Protein AF-A0A812UBY3-F1 (afdb_monomer_lite)

Radius of gyration: 19.71 Å; chains: 1; bounding box: 51×40×55 Å

Secondary structure (DSSP, 8-state):
---PPPPS--EEEETTEEEEPP----SSS-GGGSTHHHHHHHHHHHHHHHHTTHHHH-S--EEES--GGGTS-TT--BTTB--GGG-S--GGG---GGG---TT-EEEEES-GGGTTTSSEEEEEETTEEEE---S-HHHHHHHTTHHHHHHHHHHHH-SEEEEEEETTTSHHHHHHHHH-TTTTTTEEEEEE-STT--EEE-TT------B--TTTS-HHHHGGGG-TTHHHHHHHHHSSPPPP-------TT--SBSEEEEEE--TTTTS-----STTHHHHHHHHHHTTTT-

Foldseek 3Di:
DPPDPQDDFFWEADAQDIWTFDQDDFPPPHSQFACNSPQVRVVVVLQVVQVVCCVVLVDHAEEDPLPLLGVPDLPDDDVNDDDCSVHSDPDLPDADLLPDAQASHEYEYGAHLQCFLQWLFQVDQDNRGTDRDDDPDLLSSLQRSVSSLVSVVRCLVHHPKYKHKHFQASRQVNLVCCCPDPRFVVQKWKWFQDDRSRHIYTDPVSDSQEHFDPPPVDDCVGCVSVVPPCNQVSNCVNPVDGRRDNDDDPDPPSRHTGRMMMIGIPPPCSNPPDPDDPVPPVVVVVVVVVVVVVD

Structure (mmCIF, N/CA/C/O backbone):
data_AF-A0A812UBY3-F1
#
_entry.id   AF-A0A812UBY3-F1
#
loop_
_atom_site.group_PDB
_atom_site.id
_atom_site.type_symbol
_atom_site.label_atom_id
_atom_site.label_alt_id
_atom_site.label_comp_id
_atom_site.label_asym_id
_atom_site.label_entity_id
_atom_site.label_seq_id
_atom_site.pdbx_PDB_ins_code
_atom_site.Cartn_x
_atom_site.Cartn_y
_atom_site.Cartn_z
_atom_site.occupancy
_atom_site.B_iso_or_equiv
_atom_site.auth_seq_id
_atom_site.auth_comp_id
_atom_site.auth_asym_id
_atom_site.auth_atom_id
_atom_site.pdbx_PDB_model_num
ATOM 1 N N . MET A 1 1 ? -28.449 9.208 -18.970 1.00 41.34 1 MET A N 1
ATOM 2 C CA . MET A 1 1 ? -27.590 8.418 -18.068 1.00 41.34 1 MET A CA 1
ATOM 3 C C . MET A 1 1 ? -28.516 7.557 -17.238 1.00 41.34 1 MET A C 1
ATOM 5 O O . MET A 1 1 ? -29.338 8.115 -16.527 1.00 41.34 1 MET A O 1
ATOM 9 N N . VAL A 1 2 ? -28.486 6.237 -17.426 1.00 35.50 2 VAL A N 1
ATOM 10 C CA . VAL A 1 2 ? -29.205 5.313 -16.541 1.00 35.50 2 VAL A CA 1
ATOM 11 C C . VAL A 1 2 ? -28.370 5.259 -15.270 1.00 35.50 2 VAL A C 1
ATOM 13 O O . VAL A 1 2 ? -27.246 4.766 -15.297 1.00 35.50 2 VAL A O 1
ATOM 16 N N . THR A 1 3 ? -28.851 5.891 -14.206 1.00 46.03 3 THR A N 1
ATOM 17 C CA . THR A 1 3 ? -28.300 5.691 -12.870 1.00 46.03 3 THR A CA 1
ATOM 18 C C . THR A 1 3 ? -28.782 4.319 -12.437 1.00 46.03 3 THR A C 1
ATOM 20 O O . THR A 1 3 ? -29.930 4.181 -12.012 1.00 46.03 3 THR A O 1
ATOM 23 N N . ASP A 1 4 ? -27.951 3.296 -12.638 1.00 53.91 4 ASP A N 1
ATOM 24 C CA . ASP A 1 4 ? -28.168 2.025 -11.957 1.00 53.91 4 ASP A CA 1
ATOM 25 C C . ASP A 1 4 ? -28.369 2.344 -10.464 1.00 53.91 4 ASP A C 1
ATOM 27 O O . ASP A 1 4 ? -27.628 3.183 -9.933 1.00 53.91 4 ASP A O 1
ATOM 31 N N . PRO A 1 5 ? -29.403 1.781 -9.810 1.00 60.56 5 PRO A N 1
ATOM 32 C CA . PRO A 1 5 ? -29.638 2.026 -8.393 1.00 60.56 5 PRO A CA 1
ATOM 33 C C . PRO A 1 5 ? -28.342 1.749 -7.633 1.00 60.56 5 PRO A C 1
ATOM 35 O O . PRO A 1 5 ? -27.673 0.750 -7.916 1.00 60.56 5 PRO A O 1
ATOM 38 N N . GLU A 1 6 ? -27.954 2.655 -6.725 1.00 61.41 6 GLU A N 1
ATOM 39 C CA . GLU A 1 6 ? -26.759 2.413 -5.920 1.00 61.41 6 GLU A CA 1
ATOM 40 C C . GLU A 1 6 ? -26.944 1.066 -5.210 1.00 61.41 6 GLU A C 1
ATOM 42 O O . GLU A 1 6 ? -27.987 0.854 -4.583 1.00 61.41 6 GLU A O 1
ATOM 47 N N . PRO A 1 7 ? -26.007 0.118 -5.390 1.00 61.50 7 PRO A N 1
ATOM 48 C CA . PRO A 1 7 ? -26.138 -1.196 -4.788 1.00 61.50 7 PRO A CA 1
ATOM 49 C C . PRO A 1 7 ? -26.235 -1.063 -3.266 1.00 61.50 7 PRO A C 1
ATOM 51 O O . PRO A 1 7 ? -25.713 -0.108 -2.688 1.00 61.50 7 PRO A O 1
ATOM 54 N N . GLU A 1 8 ? -26.875 -2.049 -2.630 1.00 72.62 8 GLU A N 1
ATOM 55 C CA . GLU A 1 8 ? -26.777 -2.260 -1.182 1.00 72.62 8 GLU A CA 1
ATOM 56 C C . GLU A 1 8 ? -25.314 -2.165 -0.720 1.00 72.62 8 GLU A C 1
ATOM 58 O O . GLU A 1 8 ? -24.390 -2.418 -1.504 1.00 72.62 8 GLU A O 1
ATOM 63 N N . ALA A 1 9 ? -25.109 -1.799 0.550 1.00 83.50 9 ALA A N 1
ATOM 64 C CA . ALA A 1 9 ? -23.781 -1.692 1.142 1.00 83.50 9 ALA A CA 1
ATOM 65 C C . ALA A 1 9 ? -22.944 -2.935 0.797 1.00 83.50 9 ALA A C 1
ATOM 67 O O . ALA A 1 9 ? -23.272 -4.063 1.173 1.00 83.50 9 ALA A O 1
ATOM 68 N N . LEU A 1 10 ? -21.877 -2.730 0.021 1.00 89.88 10 LEU A N 1
ATOM 69 C CA . LEU A 1 10 ? -21.003 -3.817 -0.391 1.00 89.88 10 LEU A CA 1
ATOM 70 C C . LEU A 1 10 ? -20.084 -4.143 0.778 1.00 89.88 10 LEU A C 1
ATOM 72 O O . LEU A 1 10 ? -19.368 -3.271 1.258 1.00 89.88 10 LEU A O 1
ATOM 76 N N . THR A 1 11 ? -20.081 -5.392 1.222 1.00 93.62 11 THR A N 1
ATOM 77 C CA . THR A 1 11 ? -19.208 -5.855 2.303 1.00 93.62 11 THR A CA 1
ATOM 78 C C . THR A 1 11 ? -18.129 -6.784 1.765 1.00 93.62 11 THR A C 1
ATOM 80 O O . THR A 1 11 ? -18.280 -7.414 0.716 1.00 93.62 11 THR A O 1
ATOM 83 N N . THR A 1 12 ? -17.013 -6.858 2.482 1.00 94.56 12 THR A N 1
ATOM 84 C CA . THR A 1 12 ? -15.958 -7.847 2.251 1.00 94.56 12 THR A CA 1
ATOM 85 C C . THR A 1 12 ? -15.396 -8.340 3.581 1.00 94.56 12 THR A C 1
ATOM 87 O O . THR A 1 12 ? -15.727 -7.812 4.649 1.00 94.56 12 THR A O 1
ATOM 90 N N . SER A 1 13 ? -14.537 -9.354 3.515 1.00 93.44 13 SER A N 1
ATOM 91 C CA . SER A 1 13 ? -13.857 -9.909 4.676 1.00 93.44 13 SER A CA 1
ATOM 92 C C . SER A 1 13 ? -12.359 -10.061 4.429 1.00 93.44 13 SER A C 1
ATOM 94 O O . SER A 1 13 ? -11.925 -10.402 3.329 1.00 93.44 13 SER A O 1
ATOM 96 N N . LEU A 1 14 ? -11.581 -9.848 5.488 1.00 91.19 14 LEU A N 1
ATOM 97 C CA . LEU A 1 14 ? -10.148 -10.109 5.552 1.00 91.19 14 LEU A CA 1
ATOM 98 C C . LEU A 1 14 ? -9.861 -10.882 6.841 1.00 91.19 14 LEU A C 1
ATOM 100 O O . LEU A 1 14 ? -9.915 -10.318 7.937 1.00 91.19 14 LEU A O 1
ATOM 104 N N . GLY A 1 15 ? -9.599 -12.185 6.729 1.00 88.38 15 GLY A N 1
ATOM 105 C CA . GLY A 1 15 ? -9.543 -13.061 7.899 1.00 88.38 15 GLY A CA 1
ATOM 106 C C . GLY A 1 15 ? -10.849 -13.043 8.709 1.00 88.38 15 GLY A C 1
ATOM 107 O O . GLY A 1 15 ? -11.890 -13.482 8.224 1.00 88.38 15 GLY A O 1
ATOM 108 N N . SER A 1 16 ? -10.802 -12.580 9.961 1.00 87.38 16 SER A N 1
ATOM 109 C CA . SER A 1 16 ? -11.984 -12.429 10.827 1.00 87.38 16 SER A CA 1
ATOM 110 C C . SER A 1 16 ? -12.647 -11.052 10.743 1.00 87.38 16 SER A C 1
ATOM 112 O O . SER A 1 16 ? -13.719 -10.861 11.315 1.00 87.38 16 SER A O 1
ATOM 114 N N . LEU A 1 17 ? -12.015 -10.080 10.083 1.00 89.50 17 LEU A N 1
ATOM 115 C CA . LEU A 1 17 ? -12.560 -8.736 9.927 1.00 89.50 17 LEU A CA 1
ATOM 116 C C . LEU A 1 17 ? -13.598 -8.740 8.801 1.00 89.50 17 LEU A C 1
ATOM 118 O O . LEU A 1 17 ? -13.303 -9.195 7.701 1.00 89.50 17 LEU A O 1
ATOM 122 N N . THR A 1 18 ? -14.794 -8.213 9.063 1.00 92.06 18 THR A N 1
ATOM 123 C CA . THR A 1 18 ? -15.814 -7.923 8.041 1.00 92.06 18 THR A CA 1
ATOM 124 C C . THR A 1 18 ? -16.122 -6.438 8.082 1.00 92.06 18 THR A C 1
ATOM 126 O O . THR A 1 18 ? -16.275 -5.878 9.167 1.00 92.06 18 THR A O 1
ATOM 129 N N . PHE A 1 19 ? -16.168 -5.800 6.918 1.00 92.38 19 PHE A N 1
ATOM 130 C CA . PHE A 1 19 ? -16.318 -4.354 6.812 1.00 92.38 19 PHE A CA 1
ATOM 131 C C . PHE A 1 19 ? -17.031 -3.960 5.520 1.00 92.38 19 PHE A C 1
ATOM 133 O O . PHE A 1 19 ? -17.010 -4.689 4.525 1.00 92.38 19 PHE A O 1
ATOM 140 N N . GLU A 1 20 ? -17.670 -2.795 5.559 1.00 94.56 20 GLU A N 1
ATOM 141 C CA . GLU A 1 20 ? -18.267 -2.165 4.389 1.00 94.56 20 GLU A CA 1
ATOM 142 C C . GLU A 1 20 ? -17.182 -1.513 3.535 1.00 94.56 20 GLU A C 1
ATOM 144 O O . GLU A 1 20 ? -16.286 -0.831 4.031 1.00 94.56 20 GLU A O 1
ATOM 149 N N . LEU A 1 21 ? -17.271 -1.739 2.232 1.00 93.81 21 LEU A N 1
ATOM 150 C CA . LEU A 1 21 ? -16.412 -1.135 1.236 1.00 93.81 21 LEU A CA 1
ATOM 151 C C . LEU A 1 21 ? -16.733 0.358 1.092 1.00 93.81 21 LEU A C 1
ATOM 153 O O . LEU A 1 21 ? -17.894 0.770 1.086 1.0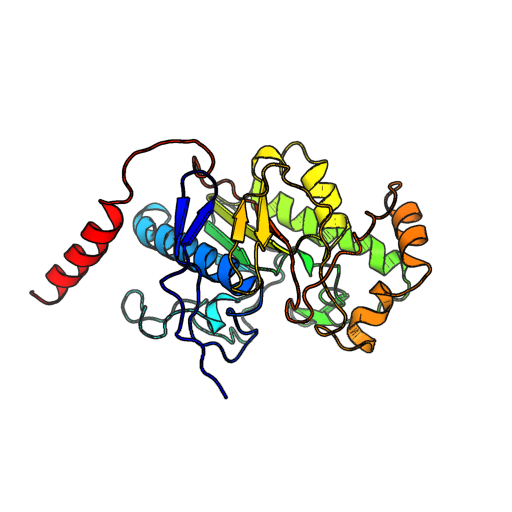0 93.81 21 LEU A O 1
ATOM 157 N N . TYR A 1 22 ? -15.699 1.178 0.921 1.00 92.19 22 TYR A N 1
ATOM 158 C CA . TYR A 1 22 ? -15.854 2.624 0.845 1.00 92.19 22 TYR A CA 1
ATOM 159 C C . TYR A 1 22 ? -16.416 3.038 -0.518 1.00 92.19 22 TYR A C 1
ATOM 161 O O . TYR A 1 22 ? -15.856 2.742 -1.575 1.00 92.19 22 TYR A O 1
ATOM 169 N N . ARG A 1 23 ? -17.543 3.752 -0.500 1.00 89.19 23 ARG A N 1
ATOM 170 C CA . ARG A 1 23 ? -18.250 4.239 -1.700 1.00 89.19 23 ARG A CA 1
ATOM 171 C C . ARG A 1 23 ? -18.486 5.750 -1.677 1.00 89.19 23 ARG A C 1
ATOM 173 O O . ARG A 1 23 ? -19.255 6.249 -2.501 1.00 89.19 23 ARG A O 1
ATOM 180 N N . GLY A 1 24 ? -17.841 6.450 -0.740 1.00 84.56 24 GLY A N 1
ATOM 181 C CA . GLY A 1 24 ? -18.003 7.883 -0.524 1.00 84.56 24 GLY A CA 1
ATOM 182 C C . GLY A 1 24 ? -17.613 8.733 -1.739 1.00 84.56 24 GLY A C 1
ATOM 183 O O . GLY A 1 24 ? -16.991 8.234 -2.687 1.00 84.56 24 GLY A O 1
ATOM 184 N N . PRO A 1 25 ? -18.018 10.013 -1.748 1.00 80.88 25 PRO A N 1
ATOM 185 C CA . PRO A 1 25 ? -17.584 10.949 -2.773 1.00 80.88 25 PRO A CA 1
ATOM 186 C C . PRO A 1 25 ? -16.065 11.132 -2.702 1.00 80.88 25 PRO A C 1
ATOM 188 O O . PRO A 1 25 ? -15.485 11.152 -1.622 1.00 80.88 25 PRO A O 1
ATOM 191 N N . SER A 1 26 ? -15.427 11.275 -3.859 1.00 76.56 26 SER A N 1
ATOM 192 C CA . SER A 1 26 ? -14.057 11.766 -3.940 1.00 76.56 26 SER A CA 1
ATOM 193 C C . SER A 1 26 ? -13.823 12.384 -5.308 1.00 76.56 26 SER A C 1
ATOM 195 O O . SER A 1 26 ? -14.130 11.763 -6.332 1.00 76.56 26 SER A O 1
ATOM 197 N N . ASP A 1 27 ? -13.246 13.580 -5.307 1.00 71.00 27 ASP A N 1
ATOM 198 C CA . ASP A 1 27 ? -12.749 14.251 -6.509 1.00 71.00 27 ASP A CA 1
ATOM 199 C C . ASP A 1 27 ? -11.359 13.724 -6.916 1.00 71.00 27 ASP A C 1
ATOM 201 O O . ASP A 1 27 ? -10.884 13.985 -8.021 1.00 71.00 27 ASP A O 1
ATOM 205 N N . HIS A 1 28 ? -10.723 12.932 -6.045 1.00 68.44 28 HIS A N 1
ATOM 206 C CA . HIS A 1 28 ? -9.424 12.304 -6.254 1.00 68.44 28 HIS A CA 1
ATOM 207 C C . HIS A 1 28 ? -9.567 10.776 -6.331 1.00 68.44 28 HIS A C 1
ATOM 209 O O . HIS A 1 28 ? -10.091 10.149 -5.416 1.00 68.44 28 HIS A O 1
ATOM 215 N N . ASN A 1 29 ? -9.112 10.171 -7.433 1.00 73.50 29 ASN A N 1
ATOM 216 C CA . ASN A 1 29 ? -9.093 8.720 -7.664 1.00 73.50 29 ASN A CA 1
ATOM 217 C C . ASN A 1 29 ? -10.378 7.986 -7.197 1.00 73.50 29 ASN A C 1
ATOM 219 O O . ASN A 1 29 ? -10.373 7.260 -6.203 1.00 73.50 29 ASN A O 1
ATOM 223 N N . SER A 1 30 ? -11.492 8.197 -7.917 1.00 82.62 30 SER A N 1
ATOM 224 C CA . SER A 1 30 ? -12.842 7.774 -7.500 1.00 82.62 30 SER A CA 1
ATOM 225 C C . SER A 1 30 ? -12.880 6.346 -6.935 1.00 82.62 30 SER A C 1
ATOM 227 O O . SER A 1 30 ? -12.668 5.387 -7.689 1.00 82.62 30 SER A O 1
ATOM 229 N N . PRO A 1 31 ? -13.241 6.175 -5.647 1.00 84.06 31 PRO A N 1
ATOM 230 C CA . PRO A 1 31 ? -13.163 4.884 -4.984 1.00 84.06 31 PRO A CA 1
ATOM 231 C C . PRO A 1 31 ? -14.023 3.867 -5.705 1.00 84.06 31 PRO A C 1
ATOM 233 O O . PRO A 1 31 ? -13.630 2.714 -5.825 1.00 84.06 31 PRO A O 1
ATOM 236 N N . LYS A 1 32 ? -15.143 4.300 -6.298 1.00 85.38 32 LYS A N 1
ATOM 237 C CA . LYS A 1 32 ? -16.152 3.429 -6.896 1.00 85.38 32 LYS A CA 1
ATOM 238 C C . LYS A 1 32 ? -15.634 2.500 -8.006 1.00 85.38 32 LYS A C 1
ATOM 240 O O . LYS A 1 32 ? -16.347 1.548 -8.337 1.00 85.38 32 LYS A O 1
ATOM 245 N N . ALA A 1 33 ? -14.451 2.758 -8.566 1.00 83.25 33 ALA A N 1
ATOM 246 C CA . ALA A 1 33 ? -13.904 2.035 -9.713 1.00 83.25 33 ALA A CA 1
ATOM 247 C C . ALA A 1 33 ? -12.501 1.420 -9.506 1.00 83.25 33 ALA A C 1
ATOM 249 O O . ALA A 1 33 ? -11.994 0.780 -10.433 1.00 83.25 33 ALA A O 1
ATOM 250 N N . ASN A 1 34 ? -11.870 1.585 -8.340 1.00 88.44 34 ASN A N 1
ATOM 251 C CA . ASN A 1 34 ? -10.461 1.227 -8.114 1.00 88.44 34 ASN A CA 1
ATOM 252 C C . ASN A 1 34 ? -10.20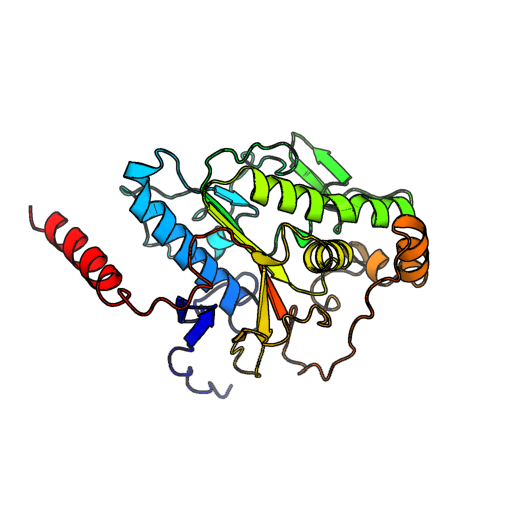5 0.566 -6.738 1.00 88.44 34 ASN A C 1
ATOM 254 O O . ASN A 1 34 ? -11.133 0.293 -5.972 1.00 88.44 34 ASN A O 1
ATOM 258 N N . GLU A 1 35 ? -8.939 0.321 -6.408 1.00 91.75 35 GLU A N 1
ATOM 259 C CA . GLU A 1 35 ? -8.487 -0.188 -5.105 1.00 91.75 35 GLU A CA 1
ATOM 260 C C . GLU A 1 35 ? -8.904 0.666 -3.901 1.00 91.75 35 GLU A C 1
ATOM 262 O O . GLU A 1 35 ? -9.096 0.110 -2.819 1.00 91.75 35 GLU A O 1
ATOM 267 N N . ARG A 1 36 ? -9.157 1.973 -4.065 1.00 92.94 36 ARG A N 1
ATOM 268 C CA . ARG A 1 36 ? -9.559 2.864 -2.963 1.00 92.94 36 ARG A CA 1
ATOM 269 C C . ARG A 1 36 ? -10.893 2.462 -2.333 1.00 92.94 36 ARG A C 1
ATOM 271 O O . ARG A 1 36 ? -11.080 2.713 -1.148 1.00 92.94 36 ARG A O 1
ATOM 278 N N . THR A 1 37 ? -11.779 1.756 -3.051 1.00 93.25 37 THR A N 1
ATOM 279 C CA . THR A 1 37 ? -12.969 1.113 -2.440 1.00 93.25 37 THR A CA 1
ATOM 280 C C . THR A 1 37 ? -12.585 0.211 -1.255 1.00 93.25 37 THR A C 1
ATOM 282 O O . THR A 1 37 ? -13.280 0.191 -0.240 1.00 93.25 37 THR A O 1
ATOM 285 N N . LEU A 1 38 ? -11.493 -0.544 -1.382 1.00 95.56 38 LEU A N 1
ATOM 286 C CA . LEU A 1 38 ? -10.993 -1.464 -0.362 1.00 95.56 38 LEU A CA 1
ATOM 287 C C . LEU A 1 38 ? -10.049 -0.759 0.620 1.00 95.56 38 LEU A C 1
ATOM 289 O O . LEU A 1 38 ? -10.220 -0.866 1.833 1.00 95.56 38 LEU A O 1
ATOM 293 N N . GLU A 1 39 ? -9.051 -0.050 0.099 1.00 95.94 39 GLU A N 1
ATOM 294 C CA . GLU A 1 39 ? -7.974 0.530 0.904 1.00 95.94 39 GLU A CA 1
ATOM 295 C C . GLU A 1 39 ? -8.464 1.611 1.862 1.00 95.94 39 GLU A C 1
ATOM 297 O O . GLU A 1 39 ? -8.088 1.601 3.030 1.00 95.94 39 GLU A O 1
ATOM 302 N N . VAL A 1 40 ? -9.351 2.503 1.407 1.00 94.44 40 VAL A N 1
ATOM 303 C CA . VAL A 1 40 ? -9.905 3.558 2.266 1.00 94.44 40 VAL A CA 1
ATOM 304 C C . VAL A 1 40 ? -10.737 2.941 3.384 1.00 94.44 40 VAL A C 1
ATOM 306 O O . VAL A 1 40 ? -10.623 3.361 4.532 1.00 94.44 40 VAL A O 1
ATOM 309 N N . ALA A 1 41 ? -11.530 1.908 3.090 1.00 94.75 41 ALA A N 1
ATOM 310 C CA . ALA A 1 41 ? -12.314 1.222 4.112 1.00 94.75 41 ALA A CA 1
ATOM 311 C C . ALA A 1 41 ? -11.419 0.599 5.199 1.00 94.75 41 ALA A C 1
ATOM 313 O O . ALA A 1 41 ? -11.666 0.785 6.394 1.00 94.75 41 ALA A O 1
ATOM 314 N N . LEU A 1 42 ? -10.340 -0.079 4.791 1.00 95.56 42 LEU A N 1
ATOM 315 C CA . LEU A 1 42 ? -9.339 -0.635 5.705 1.00 95.56 42 LEU A CA 1
ATOM 316 C C . LEU A 1 42 ? -8.603 0.454 6.498 1.00 95.56 42 LEU A C 1
ATOM 318 O O . LEU A 1 42 ? -8.426 0.315 7.710 1.00 95.56 42 LEU A O 1
ATOM 322 N N . GLY A 1 43 ? -8.203 1.541 5.839 1.00 94.62 43 GLY A N 1
ATOM 323 C CA . GLY A 1 43 ? -7.507 2.661 6.465 1.00 94.62 43 GLY A CA 1
ATOM 324 C C . GLY A 1 43 ? -8.358 3.370 7.512 1.00 94.62 43 GLY A C 1
ATOM 325 O O . GLY A 1 43 ? -7.912 3.544 8.645 1.00 94.62 43 GLY A O 1
ATOM 326 N N . LEU A 1 44 ? -9.612 3.700 7.183 1.00 92.06 44 LEU A N 1
ATOM 327 C CA . LEU A 1 44 ? -10.560 4.301 8.127 1.00 92.06 44 LEU A CA 1
ATOM 328 C C . LEU A 1 44 ? -10.768 3.407 9.353 1.00 92.06 44 LEU A C 1
ATOM 330 O O . LEU A 1 44 ? -10.724 3.887 10.488 1.00 92.06 44 LEU A O 1
ATOM 334 N N . TRP A 1 45 ? -10.953 2.102 9.140 1.00 92.44 45 TRP A N 1
ATOM 335 C CA . TRP A 1 45 ? -11.068 1.137 10.231 1.00 92.44 45 TRP A CA 1
ATOM 336 C C . TRP A 1 45 ? -9.811 1.123 11.119 1.00 92.44 45 TRP A C 1
ATOM 338 O O . TRP A 1 45 ? -9.918 1.232 12.345 1.00 92.44 45 TRP A O 1
ATOM 348 N N . PHE A 1 46 ? -8.621 1.042 10.519 1.00 93.31 46 PHE A N 1
ATOM 349 C CA . PHE A 1 46 ? -7.353 0.978 11.249 1.00 93.31 46 PHE A CA 1
ATOM 350 C C . PHE A 1 46 ? -7.093 2.245 12.068 1.00 93.31 46 PHE A C 1
ATOM 352 O O . PHE A 1 46 ? -6.712 2.162 13.242 1.00 93.31 46 PHE A O 1
ATOM 359 N N . MET A 1 47 ? -7.332 3.417 11.479 1.00 90.94 47 MET A N 1
ATOM 360 C CA . MET A 1 47 ? -7.102 4.699 12.142 1.00 90.94 47 MET A CA 1
ATOM 361 C C . MET A 1 47 ? -8.080 4.916 13.290 1.00 90.94 47 MET A C 1
ATOM 363 O O . MET A 1 47 ? -7.646 5.277 14.382 1.00 90.94 47 MET A O 1
ATOM 367 N N . ARG A 1 48 ? -9.372 4.609 13.110 1.00 88.62 48 ARG A N 1
ATOM 368 C CA . ARG A 1 48 ? -10.368 4.679 14.195 1.00 88.62 48 ARG A CA 1
ATOM 369 C C . ARG A 1 48 ? -10.012 3.749 15.355 1.00 88.62 48 ARG A C 1
ATOM 371 O O . ARG A 1 48 ? -10.027 4.181 16.505 1.00 88.62 48 ARG A O 1
ATOM 378 N N . ARG A 1 49 ? -9.605 2.508 15.066 1.00 89.00 49 ARG A N 1
ATOM 379 C CA . ARG A 1 49 ? -9.126 1.548 16.080 1.00 89.00 49 ARG A CA 1
ATOM 380 C C . ARG A 1 49 ? -7.863 2.031 16.798 1.00 89.00 49 ARG A C 1
ATOM 382 O O . ARG A 1 49 ? -7.694 1.771 17.987 1.00 89.00 49 ARG A O 1
ATOM 389 N N . SER A 1 50 ? -6.959 2.704 16.093 1.00 89.31 50 SER A N 1
ATOM 390 C CA . SER A 1 50 ? -5.740 3.258 16.691 1.00 89.31 50 SER A CA 1
ATOM 391 C C . SER A 1 50 ? -6.048 4.470 17.572 1.00 89.31 50 SER A C 1
ATOM 393 O O . SER A 1 50 ? -5.546 4.561 18.690 1.00 89.31 50 SER A O 1
ATOM 395 N N . LEU A 1 51 ? -6.939 5.356 17.124 1.00 87.00 51 LEU A N 1
ATOM 396 C CA . LEU A 1 51 ? -7.415 6.504 17.896 1.00 87.00 51 LEU A CA 1
ATOM 397 C C . LEU A 1 51 ? -8.175 6.090 19.156 1.00 87.00 51 LEU A C 1
ATOM 399 O O . LEU A 1 51 ? -7.952 6.672 20.213 1.00 87.00 51 LEU A O 1
ATOM 403 N N . SER A 1 52 ? -9.006 5.047 19.096 1.00 85.44 52 SER A N 1
ATOM 404 C CA . SER A 1 52 ? -9.720 4.549 20.282 1.00 85.44 52 SER A CA 1
ATOM 405 C C . SER A 1 52 ? -8.774 4.005 21.362 1.00 85.44 52 SER A C 1
ATOM 407 O O . SER A 1 52 ? -9.182 3.765 22.494 1.00 85.44 52 SER A O 1
ATOM 409 N N . ARG A 1 53 ? -7.499 3.791 21.018 1.00 84.38 53 ARG A N 1
ATOM 410 C CA . ARG A 1 53 ? -6.434 3.345 21.921 1.00 84.38 53 ARG A CA 1
ATOM 411 C C . ARG A 1 53 ? -5.466 4.465 22.282 1.00 84.38 53 ARG A C 1
ATOM 413 O O . ARG A 1 53 ? -4.489 4.183 22.975 1.00 84.38 53 ARG A O 1
ATOM 420 N N . LEU A 1 54 ? -5.726 5.709 21.863 1.00 81.25 54 LEU A N 1
ATOM 421 C CA . LEU A 1 54 ? -4.815 6.847 22.019 1.00 81.25 54 LEU A CA 1
ATOM 422 C C . LEU A 1 54 ? -4.327 7.021 23.464 1.00 81.25 54 LEU A C 1
ATOM 424 O O . LEU A 1 54 ? -3.136 7.225 23.693 1.00 81.25 54 LEU A O 1
ATOM 428 N N . SER A 1 55 ? -5.223 6.847 24.439 1.00 70.06 55 SER A N 1
ATOM 429 C CA . SER A 1 55 ? -4.913 6.910 25.874 1.00 70.06 55 SER A CA 1
ATOM 430 C C . SER A 1 55 ? -3.875 5.877 26.332 1.00 70.06 55 SER A C 1
ATOM 432 O O . SER A 1 55 ? -3.135 6.135 27.277 1.00 70.06 55 SER A O 1
ATOM 434 N N . SER A 1 56 ? -3.791 4.727 25.658 1.00 70.62 56 SER A N 1
ATOM 435 C CA . SER A 1 56 ? -2.843 3.645 25.958 1.00 70.62 56 SER A CA 1
ATOM 436 C C . SER A 1 56 ? -1.531 3.730 25.172 1.00 70.62 56 SER A C 1
ATOM 438 O O . SER A 1 56 ? -0.501 3.278 25.663 1.00 70.62 56 SER A O 1
ATOM 440 N N . ILE A 1 57 ? -1.552 4.322 23.974 1.00 72.56 57 ILE A N 1
ATOM 441 C CA . ILE A 1 57 ? -0.382 4.412 23.081 1.00 72.56 57 ILE A CA 1
ATOM 442 C C . ILE A 1 57 ? 0.393 5.724 23.258 1.00 72.56 57 ILE A C 1
ATOM 444 O O . ILE A 1 57 ? 1.570 5.798 22.917 1.00 72.56 57 ILE A O 1
ATOM 448 N N . GLY A 1 58 ? -0.250 6.774 23.785 1.00 76.69 58 GLY A N 1
ATOM 449 C CA . GLY A 1 58 ? 0.374 8.067 24.087 1.00 76.69 58 GLY A CA 1
ATOM 450 C C . GLY A 1 58 ? 0.859 8.862 22.867 1.00 76.69 58 GLY A C 1
ATOM 451 O O . GLY A 1 58 ? 1.459 9.923 23.029 1.00 76.69 58 GLY A O 1
ATOM 452 N N . GLN A 1 59 ? 0.623 8.365 21.651 1.00 82.19 59 GLN A N 1
ATOM 453 C CA . GLN A 1 59 ? 1.057 8.966 20.394 1.00 82.19 59 GLN A CA 1
ATOM 454 C C . GLN A 1 59 ? -0.031 8.814 19.332 1.00 82.19 59 GLN A C 1
ATOM 456 O O . GLN A 1 59 ? -0.669 7.770 19.237 1.00 82.19 59 GLN A O 1
ATOM 461 N N . LEU A 1 60 ? -0.225 9.847 18.511 1.00 86.94 60 LEU A N 1
ATOM 462 C CA . LEU A 1 60 ? -1.130 9.759 17.366 1.00 86.94 60 LEU A CA 1
ATOM 463 C C . LEU A 1 60 ? -0.618 8.717 16.354 1.00 86.94 60 LEU A C 1
ATOM 465 O O . LEU A 1 60 ? 0.603 8.627 16.159 1.00 86.94 60 LEU A O 1
ATOM 469 N N . PRO A 1 61 ? -1.520 7.951 15.707 1.00 90.00 61 PRO A N 1
ATOM 470 C CA . PRO A 1 61 ? -1.139 7.110 14.581 1.00 90.00 61 PRO A CA 1
ATOM 471 C C . PRO A 1 61 ? -0.565 7.962 13.441 1.00 90.00 61 PRO A C 1
ATOM 473 O O . PRO A 1 61 ? -0.887 9.139 13.304 1.00 90.00 61 PRO A O 1
ATOM 476 N N . LEU A 1 62 ? 0.315 7.369 12.644 1.00 90.62 62 LEU A N 1
ATOM 477 C CA . LEU A 1 62 ? 0.982 7.995 11.508 1.00 90.62 62 LEU A CA 1
ATOM 478 C C . LEU A 1 62 ? 0.407 7.427 10.211 1.00 90.62 62 LEU A C 1
ATOM 480 O O . LEU A 1 62 ? 0.270 6.213 10.098 1.00 90.62 62 LEU A O 1
ATOM 484 N N . GLU A 1 63 ? 0.146 8.277 9.223 1.00 92.00 63 GLU A N 1
ATOM 485 C CA . GLU A 1 63 ? -0.111 7.845 7.849 1.00 92.00 63 GLU A CA 1
ATOM 486 C C . GLU A 1 63 ? 1.073 8.209 6.946 1.00 92.00 63 GLU A C 1
ATOM 488 O O . GLU A 1 63 ? 1.572 9.333 6.983 1.00 92.00 63 GLU A O 1
ATOM 493 N N . LEU A 1 64 ? 1.513 7.255 6.125 1.00 90.31 64 LEU A N 1
ATOM 494 C CA . LEU A 1 64 ? 2.480 7.460 5.052 1.00 90.31 64 LEU A CA 1
ATOM 495 C C . LEU A 1 64 ? 1.751 7.659 3.717 1.00 90.31 64 LEU A C 1
ATOM 497 O O . LEU A 1 64 ? 1.114 6.730 3.212 1.00 90.31 64 LEU A O 1
ATOM 501 N N . GLY A 1 65 ? 1.913 8.844 3.125 1.00 86.94 65 GLY A N 1
ATOM 502 C CA . GLY A 1 65 ? 1.362 9.211 1.812 1.00 86.94 65 GLY A CA 1
ATOM 503 C C . GLY A 1 65 ? 0.089 10.058 1.846 1.00 86.94 65 GLY A C 1
ATOM 504 O O . GLY A 1 65 ? -0.347 10.480 0.785 1.00 86.94 65 GLY A O 1
ATOM 505 N N . ASP A 1 66 ? -0.470 10.326 3.036 1.00 87.00 66 ASP A N 1
ATOM 506 C CA . ASP A 1 66 ? -1.609 11.243 3.246 1.00 87.00 66 ASP A CA 1
ATOM 507 C C . ASP A 1 66 ? -2.818 10.973 2.327 1.00 87.00 66 ASP A C 1
ATOM 509 O O . ASP A 1 66 ? -3.459 11.866 1.775 1.00 87.00 66 ASP A O 1
ATOM 513 N N . VAL A 1 67 ? -3.142 9.696 2.134 1.00 89.38 67 VAL A N 1
ATOM 514 C CA . VAL A 1 67 ? -4.236 9.292 1.253 1.00 89.38 67 VAL A CA 1
ATOM 515 C C . VAL A 1 67 ? -5.574 9.601 1.894 1.00 89.38 67 VAL A C 1
ATOM 517 O O . VAL A 1 67 ? -6.481 10.089 1.213 1.00 89.38 67 VAL A O 1
ATOM 520 N N . LEU A 1 68 ? -5.728 9.332 3.192 1.00 90.06 68 LEU A N 1
ATOM 521 C CA . LEU A 1 68 ? -6.995 9.556 3.878 1.00 90.06 68 LEU A CA 1
ATOM 522 C C . LEU A 1 68 ? -7.386 11.034 3.938 1.00 90.06 68 LEU A C 1
ATOM 524 O O . LEU A 1 68 ? -8.586 11.292 4.017 1.00 90.06 68 LEU A O 1
ATOM 528 N N . GLY A 1 69 ? -6.457 11.982 3.770 1.00 86.06 69 GLY A N 1
ATOM 529 C CA . GLY A 1 69 ? -6.770 13.411 3.651 1.00 86.06 69 GLY A CA 1
ATOM 530 C C . GLY A 1 69 ? -7.818 13.722 2.574 1.00 86.06 69 GLY A C 1
ATOM 531 O O . GLY A 1 69 ? -8.564 14.694 2.696 1.00 86.06 69 GLY A O 1
ATOM 532 N N . HIS A 1 70 ? -7.944 12.862 1.558 1.00 86.06 70 HIS A N 1
ATOM 533 C CA . HIS A 1 70 ? -8.929 12.986 0.479 1.00 86.06 70 HIS A CA 1
ATOM 534 C C . HIS A 1 70 ? -10.267 12.273 0.729 1.00 86.06 70 HIS A C 1
ATOM 536 O O . HIS A 1 70 ? -11.229 12.529 0.006 1.00 86.06 70 HIS A O 1
ATOM 542 N N . TYR A 1 71 ? -10.341 11.367 1.707 1.00 87.69 71 TYR A N 1
ATOM 543 C CA . TYR A 1 71 ? -11.504 10.489 1.916 1.00 87.69 71 TYR A CA 1
ATOM 544 C C . TYR A 1 71 ? -12.085 10.550 3.330 1.00 87.69 71 TYR A C 1
ATOM 546 O O . TYR A 1 71 ? -13.171 10.008 3.573 1.00 87.69 71 TYR A O 1
ATOM 554 N N . TRP A 1 72 ? -11.361 11.155 4.270 1.00 82.62 72 TRP A N 1
ATOM 555 C CA . TRP A 1 72 ? -11.758 11.233 5.665 1.00 82.62 72 TRP A CA 1
ATOM 556 C C . TRP A 1 72 ? -13.017 12.100 5.820 1.00 82.62 72 TRP A C 1
ATOM 558 O O . TRP A 1 72 ? -13.074 13.197 5.258 1.00 82.62 72 TRP A O 1
ATOM 568 N N . PRO A 1 73 ? -14.024 11.660 6.596 1.00 78.19 73 PRO A N 1
ATOM 569 C CA . PRO A 1 73 ? -15.217 12.463 6.845 1.00 78.19 73 PRO A CA 1
ATOM 570 C C . PRO A 1 73 ? -14.865 13.805 7.501 1.00 78.19 73 PRO A C 1
ATOM 572 O O . PRO A 1 73 ? -14.245 13.854 8.562 1.00 78.19 73 PRO A O 1
ATOM 575 N N . THR A 1 74 ? -15.261 14.916 6.884 1.00 69.69 74 THR A N 1
ATOM 576 C CA . THR A 1 74 ? -14.919 16.277 7.348 1.00 69.69 74 THR A CA 1
ATOM 577 C C . THR A 1 74 ? -15.449 16.618 8.747 1.00 69.69 74 THR A C 1
ATOM 579 O O . THR A 1 74 ? -14.953 17.534 9.411 1.00 69.69 74 THR A O 1
ATOM 582 N N . GLU A 1 75 ? -16.468 15.886 9.180 1.00 72.94 75 GLU A N 1
ATOM 583 C CA . GLU A 1 75 ? -17.155 15.974 10.459 1.00 72.94 75 GLU A CA 1
ATOM 584 C C . GLU A 1 75 ? -16.436 15.231 11.595 1.00 72.94 75 GLU A C 1
ATOM 586 O O . GLU A 1 75 ? -16.580 15.626 12.753 1.00 72.94 75 GLU A O 1
ATOM 591 N N . ASP A 1 76 ? -15.620 14.219 11.287 1.00 74.19 76 ASP A N 1
ATOM 592 C CA . ASP A 1 76 ? -14.918 13.413 12.288 1.00 74.19 76 ASP A CA 1
ATOM 593 C C . ASP A 1 76 ? -13.773 14.240 12.889 1.00 74.19 76 ASP A C 1
ATOM 595 O O . ASP A 1 76 ? -12.691 14.300 12.318 1.00 74.19 76 ASP A O 1
ATOM 599 N N . ARG A 1 77 ? -13.967 14.889 14.040 1.00 70.69 77 ARG A N 1
ATOM 600 C CA . ARG A 1 77 ? -12.911 15.652 14.737 1.00 70.69 77 ARG A CA 1
ATOM 601 C C . ARG A 1 77 ? -12.512 14.969 16.035 1.00 70.69 77 ARG A C 1
ATOM 603 O O . ARG A 1 77 ? -13.368 14.468 16.757 1.00 70.69 77 ARG A O 1
ATOM 610 N N . VAL A 1 78 ? -11.230 15.038 16.384 1.00 66.00 78 VAL A N 1
ATOM 611 C CA . VAL A 1 78 ? -10.742 14.621 17.709 1.00 66.00 78 VAL A CA 1
ATOM 612 C C . VAL A 1 78 ? -10.523 15.874 18.547 1.00 66.00 78 VAL A C 1
ATOM 614 O O . VAL A 1 78 ? -9.750 16.752 18.167 1.00 66.00 78 VAL A O 1
ATOM 617 N N . ASP A 1 79 ? -11.262 15.997 19.651 1.00 69.75 79 ASP A N 1
ATOM 618 C CA . ASP A 1 79 ? -11.250 17.167 20.545 1.00 69.75 79 ASP A CA 1
ATOM 619 C C . ASP A 1 79 ? -11.445 18.508 19.807 1.00 69.75 79 ASP A C 1
ATOM 621 O O . ASP A 1 79 ? -10.806 19.523 20.100 1.00 69.75 79 ASP A O 1
ATOM 625 N N . GLY A 1 80 ? -12.304 18.505 18.780 1.00 71.38 80 GLY A N 1
ATOM 626 C CA . GLY A 1 80 ? -12.595 19.672 17.940 1.00 71.38 80 GLY A CA 1
ATOM 627 C C . GLY A 1 80 ? -11.478 20.069 16.964 1.00 71.38 80 GLY A C 1
ATOM 628 O O . GLY A 1 80 ? -11.632 21.056 16.235 1.00 71.38 80 GLY A O 1
ATOM 629 N N . ARG A 1 81 ? -10.374 19.315 16.906 1.00 69.31 81 ARG A N 1
ATOM 630 C CA . ARG A 1 81 ? -9.221 19.573 16.034 1.00 69.31 81 ARG A CA 1
ATOM 631 C C . ARG A 1 81 ? -9.184 18.611 14.852 1.00 69.31 81 ARG A C 1
ATOM 633 O O . ARG A 1 81 ? -9.638 17.473 14.944 1.00 69.31 81 ARG A O 1
ATOM 640 N N . TYR A 1 82 ? -8.607 19.098 13.756 1.00 72.19 82 TYR A N 1
ATOM 641 C CA . TYR A 1 82 ? -8.228 18.258 12.628 1.00 72.19 82 TYR A CA 1
ATOM 642 C C . TYR A 1 82 ? -6.973 17.457 12.976 1.00 72.19 82 TYR A C 1
ATOM 644 O O . TYR A 1 82 ? -6.011 17.994 13.533 1.00 72.19 82 TYR A O 1
ATOM 652 N N . LEU A 1 83 ? -6.995 16.180 12.630 1.00 78.56 83 LEU A N 1
ATOM 653 C CA . LEU A 1 83 ? -5.848 15.288 12.617 1.00 78.56 83 LEU A CA 1
ATOM 654 C C . LEU A 1 83 ? -5.086 15.453 11.290 1.00 78.56 83 LEU A C 1
ATOM 656 O O . LEU A 1 83 ? -5.687 15.883 10.305 1.00 78.56 83 LEU A O 1
ATOM 660 N N . PRO A 1 84 ? -3.784 15.113 11.237 1.00 69.81 84 PRO A N 1
ATOM 661 C CA . PRO A 1 84 ? -2.970 15.300 10.035 1.00 69.81 84 PRO A CA 1
ATOM 662 C C . PRO A 1 84 ? -3.576 14.683 8.767 1.00 69.81 84 PRO A C 1
ATOM 664 O O . PRO A 1 84 ? -3.730 15.386 7.783 1.00 69.81 84 PRO A O 1
ATOM 667 N N . TRP A 1 85 ? -4.054 13.439 8.832 1.00 72.19 85 TRP A N 1
ATOM 668 C CA . TRP A 1 85 ? -4.699 12.722 7.718 1.00 72.19 85 TRP A CA 1
ATOM 669 C C . TRP A 1 85 ? -6.127 13.197 7.387 1.00 72.19 85 TRP A C 1
ATOM 671 O O . TRP A 1 85 ? -6.889 12.509 6.713 1.00 72.19 85 TRP A O 1
ATOM 681 N N . GLN A 1 86 ? -6.545 14.343 7.926 1.00 68.75 86 GLN A N 1
ATOM 682 C CA . GLN A 1 86 ? -7.760 15.048 7.507 1.00 68.75 86 GLN A CA 1
ATOM 683 C C . GLN A 1 86 ? -7.446 16.253 6.622 1.00 68.75 86 GLN A C 1
ATOM 685 O O . GLN A 1 86 ? -8.361 16.951 6.183 1.00 68.75 86 GLN A O 1
ATOM 690 N N . LEU A 1 87 ? -6.163 16.551 6.425 1.00 65.50 87 LEU A N 1
ATOM 691 C CA . LEU A 1 87 ? -5.688 17.684 5.656 1.00 65.50 87 LEU A CA 1
ATOM 692 C C . LEU A 1 87 ? -5.041 17.139 4.391 1.00 65.50 87 LEU A C 1
ATOM 694 O O . LEU A 1 87 ? -3.966 16.585 4.476 1.00 65.50 87 LEU A O 1
ATOM 698 N N . ALA A 1 88 ? -5.660 17.355 3.231 1.00 60.38 88 ALA A N 1
ATOM 699 C CA . ALA A 1 88 ? -5.127 16.911 1.937 1.00 60.38 88 ALA A CA 1
ATOM 700 C C . ALA A 1 88 ? -3.808 17.596 1.502 1.00 60.38 88 ALA A C 1
ATOM 702 O O . ALA A 1 88 ? -3.250 17.256 0.463 1.00 60.38 88 ALA A O 1
ATOM 703 N N . ASP A 1 89 ? -3.362 18.624 2.229 1.00 65.50 89 ASP A N 1
ATOM 704 C CA . ASP A 1 89 ? -2.085 19.300 2.008 1.00 65.50 89 ASP A CA 1
ATOM 705 C C . ASP A 1 89 ? -1.413 19.540 3.363 1.00 65.50 89 ASP A C 1
ATOM 707 O O . ASP A 1 89 ? -1.775 20.448 4.120 1.00 65.50 89 ASP A O 1
ATOM 711 N N . LEU A 1 90 ? -0.420 18.708 3.678 1.00 61.62 90 LEU A N 1
ATOM 712 C CA . LEU A 1 90 ? 0.411 18.850 4.876 1.00 61.62 90 LEU A CA 1
ATOM 713 C C . LEU A 1 90 ? 1.437 19.995 4.757 1.00 61.62 90 LEU A C 1
ATOM 715 O O . LEU A 1 90 ? 2.158 20.281 5.724 1.00 61.62 90 LEU A O 1
ATOM 719 N N . GLY A 1 91 ? 1.522 20.661 3.601 1.00 61.91 91 GLY A N 1
ATOM 720 C CA . GLY A 1 91 ? 2.482 21.714 3.298 1.00 61.91 91 GLY A CA 1
ATOM 721 C C . GLY A 1 91 ? 3.928 21.224 3.402 1.00 61.91 91 GLY A C 1
ATOM 722 O O . GLY A 1 91 ? 4.276 20.114 3.011 1.00 61.91 91 GLY A O 1
ATOM 723 N N . SER A 1 92 ? 4.803 22.044 3.987 1.00 54.47 92 SER A N 1
ATOM 724 C CA . SER A 1 92 ? 6.227 21.728 4.173 1.00 54.47 92 SER A CA 1
ATOM 725 C C . SER A 1 92 ? 6.522 20.816 5.374 1.00 54.47 92 SER A C 1
ATOM 727 O O . SER A 1 92 ? 7.633 20.861 5.899 1.00 54.47 92 SER A O 1
ATOM 729 N N . ASN A 1 93 ? 5.555 20.031 5.856 1.00 58.00 93 ASN A N 1
ATOM 730 C CA . ASN A 1 93 ? 5.732 19.163 7.031 1.00 58.00 93 ASN A CA 1
ATOM 731 C C . ASN A 1 93 ? 6.029 17.695 6.692 1.00 58.00 93 ASN A C 1
ATOM 733 O O . ASN A 1 93 ? 6.195 16.885 7.605 1.00 58.00 93 ASN A O 1
ATOM 737 N N . GLY A 1 94 ? 6.082 17.333 5.409 1.00 65.69 94 GLY A N 1
ATOM 738 C CA . GLY A 1 94 ? 6.454 15.979 5.000 1.00 65.69 94 GLY A CA 1
ATOM 739 C C . GLY A 1 94 ? 7.909 15.647 5.345 1.00 65.69 94 GLY A C 1
ATOM 740 O O . GLY A 1 94 ? 8.784 16.511 5.391 1.00 65.69 94 GLY A O 1
ATOM 741 N N . GLN A 1 95 ? 8.152 14.372 5.620 1.00 77.00 95 GLN A N 1
ATOM 742 C CA . GLN A 1 95 ? 9.476 13.811 5.868 1.00 77.00 95 GLN A CA 1
ATOM 743 C C . GLN A 1 95 ? 9.652 12.593 4.967 1.00 77.00 95 GLN A C 1
ATOM 745 O O . GLN A 1 95 ? 8.689 11.868 4.716 1.00 77.00 95 GLN A O 1
ATOM 750 N N . ASP A 1 96 ? 10.874 12.353 4.495 1.00 82.12 96 ASP A N 1
ATOM 751 C CA . ASP A 1 96 ? 11.181 11.119 3.780 1.00 82.12 96 ASP A CA 1
ATOM 752 C C . ASP A 1 96 ? 11.053 9.913 4.721 1.00 82.12 96 ASP A C 1
ATOM 754 O O . ASP A 1 96 ? 11.868 9.729 5.633 1.00 82.12 96 ASP A O 1
ATOM 758 N N . ALA A 1 97 ? 10.051 9.072 4.462 1.00 87.31 97 ALA A N 1
ATOM 759 C CA . ALA A 1 97 ? 9.751 7.883 5.247 1.00 87.31 97 ALA A CA 1
ATOM 760 C C . ALA A 1 97 ? 10.950 6.930 5.375 1.00 87.31 97 ALA A C 1
ATOM 762 O O . ALA A 1 97 ? 11.095 6.297 6.417 1.00 87.31 97 ALA A O 1
ATOM 763 N N . THR A 1 98 ? 11.856 6.868 4.389 1.00 87.12 98 THR A N 1
ATOM 764 C CA . THR A 1 98 ? 13.047 5.995 4.467 1.00 87.12 98 THR A CA 1
ATOM 765 C C . THR A 1 98 ? 14.110 6.488 5.450 1.00 87.12 98 THR A C 1
ATOM 767 O O . THR A 1 98 ? 15.119 5.821 5.658 1.00 87.12 98 THR A O 1
ATOM 770 N N . SER A 1 99 ? 13.922 7.678 6.022 1.00 86.00 99 SER A N 1
ATOM 771 C CA . SER A 1 99 ? 14.798 8.268 7.041 1.00 86.00 99 SER A CA 1
ATOM 772 C C . SER A 1 99 ? 14.137 8.383 8.419 1.00 86.00 99 SER A C 1
ATOM 774 O O . SER A 1 99 ? 14.778 8.803 9.384 1.00 86.00 99 SER A O 1
ATOM 776 N N . MET A 1 100 ? 12.857 8.019 8.524 1.00 89.00 100 MET A N 1
ATOM 777 C CA . MET A 1 100 ? 12.092 8.089 9.764 1.00 89.00 100 MET A CA 1
ATOM 778 C C . MET A 1 100 ? 12.298 6.834 10.613 1.00 89.00 100 MET A C 1
ATOM 780 O O . MET A 1 100 ? 12.619 5.767 10.100 1.00 89.00 100 MET A O 1
ATOM 784 N N . SER A 1 101 ? 12.062 6.958 11.921 1.00 91.31 101 SER A N 1
ATOM 785 C CA . SER A 1 101 ? 11.863 5.800 12.794 1.00 91.31 101 SER A CA 1
ATOM 786 C C . SER A 1 101 ? 10.379 5.612 13.090 1.00 91.31 101 SER A C 1
ATOM 788 O O . SER A 1 101 ? 9.661 6.574 13.386 1.00 91.31 101 SER A O 1
ATOM 790 N N . PHE A 1 102 ? 9.939 4.358 13.063 1.00 94.62 102 PHE A N 1
ATOM 791 C CA . PHE A 1 102 ? 8.568 3.941 13.337 1.00 94.62 102 PHE A CA 1
ATOM 792 C C . PHE A 1 102 ? 8.424 3.248 14.695 1.00 94.62 102 PHE A C 1
ATOM 794 O O . PHE A 1 102 ? 7.351 2.726 14.996 1.00 94.62 102 PHE A O 1
ATOM 801 N N . VAL A 1 103 ? 9.470 3.265 15.532 1.00 94.19 103 VAL A N 1
ATOM 802 C CA . VAL A 1 103 ? 9.499 2.554 16.818 1.00 94.19 103 VAL A CA 1
ATOM 803 C C . VAL A 1 103 ? 8.288 2.913 17.674 1.00 94.19 103 VAL A C 1
ATOM 805 O O . VAL A 1 103 ? 8.098 4.065 18.069 1.00 94.19 103 VAL A O 1
ATOM 808 N N . GLY A 1 104 ? 7.472 1.901 17.971 1.00 89.75 104 GLY A N 1
ATOM 809 C CA . GLY A 1 104 ? 6.307 2.037 18.845 1.00 89.75 104 GLY A CA 1
ATOM 810 C C . GLY A 1 104 ? 5.108 2.757 18.215 1.00 89.75 104 GLY A C 1
ATOM 811 O O . GLY A 1 104 ? 4.120 3.001 18.906 1.00 89.75 104 GLY A O 1
ATOM 812 N N . ARG A 1 105 ? 5.166 3.102 16.923 1.00 91.50 105 ARG A N 1
ATOM 813 C CA . ARG A 1 105 ? 4.094 3.826 16.225 1.00 91.50 105 ARG A CA 1
ATOM 814 C C . ARG A 1 105 ? 2.987 2.888 15.760 1.00 91.50 105 ARG A C 1
ATOM 816 O O . ARG A 1 105 ? 3.232 1.730 15.432 1.00 91.50 105 ARG A O 1
ATOM 823 N N . HIS A 1 106 ? 1.776 3.429 15.684 1.00 93.94 106 HIS A N 1
ATOM 824 C CA . HIS A 1 106 ? 0.693 2.861 14.888 1.00 93.94 106 HIS A CA 1
ATOM 825 C C . HIS A 1 106 ? 0.774 3.465 13.489 1.00 93.94 106 HIS A C 1
ATOM 827 O O . HIS A 1 106 ? 0.695 4.687 13.376 1.00 93.94 106 HIS A O 1
ATOM 833 N N . LEU A 1 107 ? 0.965 2.653 12.451 1.00 94.88 107 LEU A N 1
ATOM 834 C CA . LEU A 1 107 ? 1.281 3.145 11.109 1.00 94.88 107 LEU A CA 1
ATOM 835 C C . LEU A 1 107 ? 0.288 2.668 10.049 1.00 94.88 107 LEU A C 1
ATOM 837 O O . LEU A 1 107 ? 0.035 1.476 9.916 1.00 94.88 107 LEU A O 1
ATOM 841 N N . LEU A 1 108 ? -0.216 3.599 9.250 1.00 96.50 108 LEU A N 1
ATOM 842 C CA . LEU A 1 108 ? -1.006 3.345 8.054 1.00 96.50 108 LEU A CA 1
ATOM 843 C C . LEU A 1 108 ? -0.198 3.713 6.804 1.00 96.50 108 LEU A C 1
ATOM 845 O O . LEU A 1 108 ? 0.467 4.743 6.778 1.00 96.50 108 LEU A O 1
ATOM 849 N N . SER A 1 109 ? -0.294 2.918 5.746 1.00 96.44 109 SER A N 1
ATOM 850 C CA . SER A 1 109 ? 0.133 3.314 4.403 1.00 96.44 109 SER A CA 1
ATOM 851 C C . SER A 1 109 ? -0.797 2.692 3.367 1.00 96.44 109 SER A C 1
ATOM 853 O O . SER A 1 109 ? -1.030 1.485 3.421 1.00 96.44 109 SER A O 1
ATOM 855 N N . LEU A 1 110 ? -1.342 3.500 2.454 1.00 96.12 110 LEU A N 1
ATOM 856 C CA . LEU A 1 110 ? -2.327 3.056 1.465 1.00 96.12 110 LEU A CA 1
ATOM 857 C C . LEU A 1 110 ? -1.864 3.354 0.038 1.00 96.12 110 LEU A C 1
ATOM 859 O O . LEU A 1 110 ? -2.023 4.481 -0.416 1.00 96.12 110 LEU A O 1
ATOM 863 N N . SER A 1 111 ? -1.390 2.362 -0.711 1.00 93.94 111 SER A N 1
ATOM 864 C CA . SER A 1 111 ? -0.814 2.570 -2.051 1.00 93.94 111 SER A CA 1
ATOM 865 C C . SER A 1 111 ? 0.204 3.727 -2.063 1.00 93.94 111 SER A C 1
ATOM 867 O O . SER A 1 111 ? -0.018 4.769 -2.682 1.00 93.94 111 SER A O 1
ATOM 869 N N . THR A 1 112 ? 1.269 3.574 -1.271 1.00 92.50 112 THR A N 1
ATOM 870 C CA . 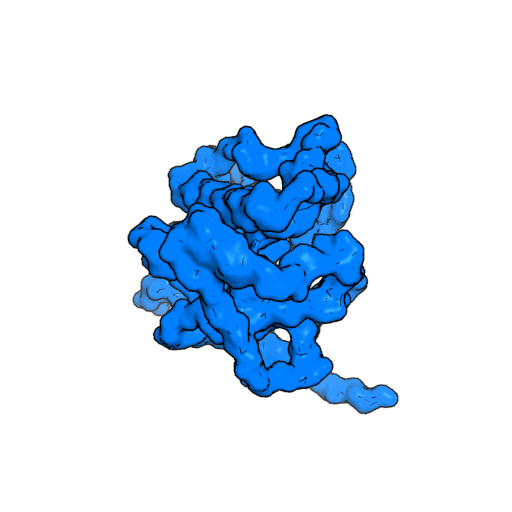THR A 1 112 ? 2.351 4.565 -1.128 1.00 92.50 112 THR A CA 1
ATOM 871 C C . THR A 1 112 ? 3.717 3.884 -1.186 1.00 92.50 112 THR A C 1
ATOM 873 O O . THR A 1 112 ? 4.607 4.313 -1.915 1.00 92.50 112 THR A O 1
ATOM 876 N N . VAL A 1 113 ? 3.913 2.813 -0.406 1.00 94.75 113 VAL A N 1
ATOM 877 C CA . VAL A 1 113 ? 5.220 2.143 -0.268 1.00 94.75 113 VAL A CA 1
ATOM 878 C C . VAL A 1 113 ? 5.745 1.622 -1.606 1.00 94.75 113 VAL A C 1
ATOM 880 O O . VAL A 1 113 ? 6.946 1.681 -1.849 1.00 94.75 113 VAL A O 1
ATOM 883 N N . GLU A 1 114 ? 4.876 1.144 -2.490 1.00 93.00 114 GLU A N 1
ATOM 884 C CA . GLU A 1 114 ? 5.231 0.623 -3.810 1.00 93.00 114 GLU A CA 1
ATOM 885 C C . GLU A 1 114 ? 5.874 1.660 -4.733 1.00 93.00 114 GLU A C 1
ATOM 887 O O . GLU A 1 114 ? 6.671 1.274 -5.591 1.00 93.00 114 GLU A O 1
ATOM 892 N N . HIS A 1 115 ? 5.582 2.948 -4.527 1.00 88.81 115 HIS A N 1
ATOM 893 C CA . HIS A 1 115 ? 6.131 4.052 -5.313 1.00 88.81 115 HIS A CA 1
ATOM 894 C C . HIS A 1 115 ? 7.581 4.369 -4.932 1.00 88.81 115 HIS A C 1
ATOM 896 O O . HIS A 1 115 ? 8.347 4.858 -5.766 1.00 88.81 115 HIS A O 1
ATOM 902 N N . VAL A 1 116 ? 7.995 4.043 -3.701 1.00 87.62 116 VAL A N 1
ATOM 903 C CA . VAL A 1 116 ? 9.312 4.402 -3.160 1.00 87.62 116 VAL A CA 1
ATOM 904 C C . VAL A 1 116 ? 10.426 3.741 -3.969 1.00 87.62 116 VAL A C 1
ATOM 906 O O . VAL A 1 116 ? 10.596 2.520 -3.973 1.00 87.62 116 VAL A O 1
ATOM 909 N N . GLY A 1 117 ? 11.189 4.574 -4.679 1.00 83.06 117 GLY A N 1
ATOM 910 C CA . GLY A 1 117 ? 12.273 4.137 -5.552 1.00 83.06 117 GLY A CA 1
ATOM 911 C C . GLY A 1 117 ? 11.803 3.507 -6.867 1.00 83.06 117 GLY A C 1
ATOM 912 O O . GLY A 1 117 ? 12.637 3.282 -7.746 1.00 83.06 117 GLY A O 1
ATOM 913 N N . HIS A 1 118 ? 10.503 3.279 -7.061 1.00 81.94 118 HIS A N 1
ATOM 914 C CA . HIS A 1 118 ? 9.927 2.774 -8.306 1.00 81.94 118 HIS A CA 1
ATOM 915 C C . HIS A 1 118 ? 9.570 3.901 -9.272 1.00 81.94 118 HIS A C 1
ATOM 917 O O . HIS A 1 118 ? 10.002 3.896 -10.428 1.00 81.94 118 HIS A O 1
ATOM 923 N N . ASP A 1 119 ? 8.857 4.903 -8.772 1.00 76.56 119 ASP A N 1
ATOM 924 C CA . ASP A 1 119 ? 8.552 6.102 -9.537 1.00 76.56 119 ASP A CA 1
ATOM 925 C C . ASP A 1 119 ? 9.799 7.005 -9.587 1.00 76.56 119 ASP A C 1
ATOM 927 O O . ASP A 1 119 ? 10.840 6.721 -8.982 1.00 76.56 119 ASP A O 1
ATOM 931 N N . ASN A 1 120 ? 9.727 8.123 -10.317 1.00 59.84 120 ASN A N 1
ATOM 932 C CA . ASN A 1 120 ? 10.785 9.142 -10.241 1.00 59.84 120 ASN A CA 1
ATOM 933 C C . ASN A 1 120 ? 10.847 9.815 -8.855 1.00 59.84 120 ASN A C 1
ATOM 935 O O . ASN A 1 120 ? 11.786 10.567 -8.580 1.00 59.84 120 ASN A O 1
ATOM 939 N N . GLU A 1 121 ? 9.876 9.526 -7.987 1.00 56.84 121 GLU A N 1
ATOM 940 C CA . GLU A 1 121 ? 9.840 9.932 -6.593 1.00 56.84 121 GLU A CA 1
ATOM 941 C C . GLU A 1 121 ? 11.005 9.306 -5.810 1.00 56.84 121 GLU A C 1
ATOM 943 O O . GLU A 1 121 ? 11.155 8.088 -5.697 1.00 56.84 121 GLU A O 1
ATOM 948 N N . GLY A 1 122 ? 11.862 10.167 -5.259 1.00 51.28 122 GLY A N 1
ATOM 949 C CA . GLY A 1 122 ? 12.996 9.751 -4.428 1.00 51.28 122 GLY A CA 1
ATOM 950 C C . GLY A 1 122 ? 14.359 9.868 -5.077 1.00 51.28 122 GLY A C 1
ATOM 951 O O . GLY A 1 122 ? 15.358 9.540 -4.449 1.00 51.28 122 GLY A O 1
ATOM 952 N N . LEU A 1 123 ? 14.413 10.368 -6.309 1.00 57.97 123 LEU A N 1
ATOM 953 C CA . LEU A 1 123 ? 15.675 10.604 -7.003 1.00 57.97 123 LEU A CA 1
ATOM 954 C C . LEU A 1 123 ? 16.368 11.899 -6.633 1.00 57.97 123 LEU A C 1
ATOM 956 O O . LEU A 1 123 ? 17.589 11.995 -6.717 1.00 57.97 123 LEU A O 1
ATOM 960 N N . ALA A 1 124 ? 15.589 12.899 -6.253 1.00 61.31 124 ALA A N 1
ATOM 961 C CA . ALA A 1 124 ? 16.115 14.145 -5.750 1.00 61.31 124 ALA A CA 1
ATOM 962 C C . ALA A 1 124 ? 15.453 14.454 -4.416 1.00 61.31 124 ALA A C 1
ATOM 964 O O . ALA A 1 124 ? 14.228 14.398 -4.291 1.00 61.31 124 ALA A O 1
ATOM 965 N N . HIS A 1 125 ? 16.274 14.830 -3.442 1.00 66.12 125 HIS A N 1
ATOM 966 C CA . HIS A 1 125 ? 15.806 15.350 -2.169 1.00 66.12 125 HIS A CA 1
ATOM 967 C C . HIS A 1 125 ? 15.910 16.864 -2.186 1.00 66.12 125 HIS A C 1
ATOM 969 O O . HIS A 1 125 ? 17.006 17.422 -2.231 1.00 66.12 125 HIS A O 1
ATOM 975 N N . VAL A 1 126 ? 14.770 17.541 -2.124 1.00 62.56 126 VAL A N 1
ATOM 976 C CA . VAL A 1 126 ? 14.717 18.996 -1.974 1.00 62.56 126 VAL A CA 1
ATOM 977 C C . VAL A 1 126 ? 14.131 19.280 -0.605 1.00 62.56 126 VAL A C 1
ATOM 979 O O . VAL A 1 126 ? 12.990 18.932 -0.339 1.00 62.56 126 VAL A O 1
ATOM 982 N N . ASN A 1 127 ? 14.920 19.883 0.288 1.00 62.31 127 ASN A N 1
ATOM 983 C CA . ASN A 1 127 ? 14.507 20.209 1.660 1.00 62.31 127 ASN A CA 1
ATOM 984 C C . ASN A 1 127 ? 13.988 19.004 2.476 1.00 62.31 127 ASN A C 1
ATOM 986 O O . ASN A 1 127 ? 13.100 19.164 3.304 1.00 62.31 127 ASN A O 1
ATOM 990 N N . GLY A 1 128 ? 14.530 17.803 2.243 1.00 59.12 128 GLY A N 1
ATOM 991 C CA . GLY A 1 128 ? 14.088 16.573 2.918 1.00 59.12 128 GLY A CA 1
ATOM 992 C C . GLY A 1 128 ? 12.877 15.886 2.275 1.00 59.12 128 GLY A C 1
ATOM 993 O O . GLY A 1 128 ? 12.446 14.852 2.776 1.00 59.12 128 GLY A O 1
ATOM 994 N N . PHE A 1 129 ? 12.369 16.416 1.157 1.00 58.88 129 PHE A N 1
ATOM 995 C CA . PHE A 1 129 ? 11.273 15.838 0.381 1.00 58.88 129 PHE A CA 1
ATOM 996 C C . PHE A 1 129 ? 11.796 15.110 -0.844 1.00 58.88 129 PHE A C 1
ATOM 998 O O . PHE A 1 129 ? 12.635 15.643 -1.573 1.00 58.88 129 PHE A O 1
ATOM 1005 N N . ARG A 1 130 ? 11.239 13.930 -1.106 1.00 66.31 130 ARG A N 1
ATOM 1006 C CA . ARG A 1 130 ? 11.441 13.213 -2.360 1.00 66.31 130 ARG A CA 1
ATOM 1007 C C . ARG A 1 130 ? 10.745 13.970 -3.492 1.00 66.31 130 ARG A C 1
ATOM 1009 O O . ARG A 1 130 ? 9.588 14.358 -3.383 1.00 66.31 130 ARG A O 1
ATOM 1016 N N . THR A 1 131 ? 11.467 14.205 -4.577 1.00 62.88 131 THR A N 1
ATOM 1017 C CA . THR A 1 131 ? 10.975 14.892 -5.777 1.00 62.88 131 THR A CA 1
ATOM 1018 C C . THR A 1 131 ? 11.342 14.096 -7.022 1.00 62.88 131 THR A C 1
ATOM 1020 O O . THR A 1 131 ? 12.238 13.246 -6.984 1.00 62.88 131 THR A O 1
ATOM 1023 N N . ASN A 1 132 ? 10.642 14.376 -8.123 1.00 65.38 132 ASN A N 1
ATOM 1024 C CA . ASN A 1 132 ? 10.927 13.775 -9.420 1.00 65.38 132 ASN A CA 1
ATOM 1025 C C . ASN A 1 132 ? 12.327 14.182 -9.893 1.00 65.38 132 ASN A C 1
ATOM 1027 O O . ASN A 1 132 ? 12.565 15.346 -10.213 1.00 65.38 132 ASN A O 1
ATOM 1031 N N . GLY A 1 133 ? 13.235 13.213 -9.959 1.00 61.56 133 GLY A N 1
ATOM 1032 C CA . GLY A 1 133 ? 14.543 13.366 -10.597 1.00 61.56 133 GLY A CA 1
ATOM 1033 C C . GLY A 1 133 ? 14.632 12.600 -11.916 1.00 61.56 133 GLY A C 1
ATOM 1034 O O . GLY A 1 133 ? 13.748 11.821 -12.268 1.00 61.56 133 GLY A O 1
ATOM 1035 N N . THR A 1 134 ? 15.719 12.811 -12.653 1.00 63.50 134 THR A N 1
ATOM 1036 C CA . THR A 1 134 ? 16.071 12.014 -13.837 1.00 63.50 134 THR A CA 1
ATOM 1037 C C . THR A 1 134 ? 17.100 10.958 -13.450 1.00 63.50 134 THR A C 1
ATOM 1039 O O . THR A 1 134 ? 18.103 11.307 -12.832 1.00 63.50 134 THR A O 1
ATOM 1042 N N . ARG A 1 135 ? 16.887 9.691 -13.825 1.00 68.38 135 ARG A N 1
ATOM 1043 C CA . ARG A 1 135 ? 17.912 8.639 -13.673 1.00 68.38 135 ARG A CA 1
ATOM 1044 C C . ARG A 1 135 ? 18.855 8.642 -14.862 1.00 68.38 135 ARG A C 1
ATOM 1046 O O . ARG A 1 135 ? 18.409 8.857 -15.990 1.00 68.38 135 ARG A O 1
ATOM 1053 N N . GLU A 1 136 ? 20.135 8.381 -14.615 1.00 72.44 136 GLU A N 1
ATOM 1054 C CA . GLU A 1 136 ? 21.145 8.339 -15.676 1.00 72.44 136 GLU A CA 1
ATOM 1055 C C . GLU A 1 136 ? 21.056 7.023 -16.464 1.00 72.44 136 GLU A C 1
ATOM 1057 O O . GLU A 1 136 ? 21.414 6.978 -17.643 1.00 72.44 136 GLU A O 1
ATOM 1062 N N . SER A 1 137 ? 20.511 5.957 -15.855 1.00 85.31 137 SER A N 1
ATOM 1063 C CA . SER A 1 137 ? 20.310 4.666 -16.522 1.00 85.31 137 SER A CA 1
ATOM 1064 C C . SER A 1 137 ? 19.090 3.860 -16.043 1.00 85.31 137 SER A C 1
ATOM 1066 O O . SER A 1 137 ? 18.570 4.034 -14.941 1.00 85.31 137 SER A O 1
ATOM 1068 N N . LEU A 1 138 ? 18.663 2.900 -16.877 1.00 86.06 138 LEU A N 1
ATOM 1069 C CA . LEU A 1 138 ? 17.637 1.909 -16.524 1.00 86.06 138 LEU A CA 1
ATOM 1070 C C . LEU A 1 138 ? 18.096 0.975 -15.391 1.00 86.06 138 LEU A C 1
ATOM 1072 O O . LEU A 1 138 ? 17.268 0.485 -14.633 1.00 86.06 138 LEU A O 1
ATOM 1076 N N . GLU A 1 139 ? 19.401 0.725 -15.265 1.00 90.19 139 GLU A N 1
ATOM 1077 C CA . GLU A 1 139 ? 19.954 -0.126 -14.206 1.00 90.19 139 GLU A CA 1
ATOM 1078 C C . GLU A 1 139 ? 19.848 0.541 -12.835 1.00 90.19 139 GLU A C 1
ATOM 1080 O O . GLU A 1 139 ? 19.366 -0.082 -11.890 1.00 90.19 139 GLU A O 1
ATOM 1085 N N . GLU A 1 140 ? 20.233 1.815 -12.730 1.00 86.69 140 GLU A N 1
ATOM 1086 C CA . GLU A 1 140 ? 19.997 2.623 -11.527 1.00 86.69 140 GLU A CA 1
ATOM 1087 C C . GLU A 1 140 ? 18.513 2.678 -11.195 1.00 86.69 140 GLU A C 1
ATOM 1089 O O . GLU A 1 140 ? 18.137 2.560 -10.029 1.00 86.69 140 GLU A O 1
ATOM 1094 N N . TRP A 1 141 ? 17.671 2.797 -12.231 1.00 85.75 141 TRP A N 1
ATOM 1095 C CA . TRP A 1 141 ? 16.233 2.792 -12.039 1.00 85.75 141 TRP A CA 1
ATOM 1096 C C . TRP A 1 141 ? 15.743 1.501 -11.397 1.00 85.75 141 TRP A C 1
ATOM 1098 O O . TRP A 1 141 ? 15.097 1.535 -10.356 1.00 85.75 141 TRP A O 1
ATOM 1108 N N . VAL A 1 142 ? 16.121 0.364 -11.957 1.00 89.88 142 VAL A N 1
ATOM 1109 C CA . VAL A 1 142 ? 15.755 -0.932 -11.397 1.00 89.88 142 VAL A CA 1
ATOM 1110 C C . VAL A 1 142 ? 16.320 -1.105 -9.988 1.00 89.88 142 VAL A C 1
ATOM 1112 O O . VAL A 1 142 ? 15.590 -1.570 -9.129 1.00 89.88 142 VAL A O 1
ATOM 1115 N N . ARG A 1 143 ? 17.570 -0.711 -9.706 1.00 91.56 143 ARG A N 1
ATOM 1116 C CA . ARG A 1 143 ? 18.204 -0.915 -8.387 1.00 91.56 143 ARG A CA 1
ATOM 1117 C C . ARG A 1 143 ? 17.442 -0.264 -7.234 1.00 91.56 143 ARG A C 1
ATOM 1119 O O . ARG A 1 143 ? 17.304 -0.897 -6.187 1.00 91.56 143 ARG A O 1
ATOM 1126 N N . SER A 1 144 ? 16.935 0.954 -7.407 1.00 88.75 144 SER A N 1
ATOM 1127 C CA . SER A 1 144 ? 16.214 1.647 -6.330 1.00 88.75 144 SER A CA 1
ATOM 1128 C C . SER A 1 144 ? 14.823 1.073 -6.058 1.00 88.75 144 SER A C 1
ATOM 1130 O O . SER A 1 144 ? 14.223 1.420 -5.048 1.00 88.75 144 SER A O 1
ATOM 1132 N N . TRP A 1 145 ? 14.306 0.147 -6.877 1.00 91.44 145 TRP A N 1
ATOM 1133 C CA . TRP A 1 145 ? 13.067 -0.568 -6.546 1.00 91.44 145 TRP A CA 1
ATOM 1134 C C . TRP A 1 145 ? 13.180 -1.374 -5.239 1.00 91.44 145 TRP A C 1
ATOM 1136 O O . TRP A 1 145 ? 12.160 -1.769 -4.681 1.00 91.44 145 TRP A O 1
ATOM 1146 N N . ASP A 1 146 ? 14.401 -1.610 -4.738 1.00 93.88 146 ASP A N 1
ATOM 1147 C CA . ASP A 1 146 ? 14.661 -2.267 -3.450 1.00 93.88 146 ASP A CA 1
ATOM 1148 C C . ASP A 1 146 ? 14.416 -1.345 -2.232 1.00 93.88 146 ASP A C 1
ATOM 1150 O O . ASP A 1 146 ? 14.373 -1.819 -1.094 1.00 93.88 146 ASP A O 1
ATOM 1154 N N . GLU A 1 147 ? 14.197 -0.042 -2.442 1.00 92.31 147 GLU A N 1
ATOM 1155 C CA . GLU A 1 147 ? 13.861 0.896 -1.363 1.00 92.31 147 GLU A CA 1
ATOM 1156 C C . GLU A 1 147 ? 12.474 0.616 -0.769 1.00 92.31 147 GLU A C 1
ATOM 1158 O O . GLU A 1 147 ? 12.340 0.557 0.453 1.00 92.31 147 GLU A O 1
ATOM 1163 N N . ALA A 1 148 ? 11.466 0.350 -1.606 1.00 94.25 148 ALA A N 1
ATOM 1164 C CA . ALA A 1 148 ? 10.120 -0.034 -1.173 1.00 94.25 148 ALA A CA 1
ATOM 1165 C C . ALA A 1 148 ? 10.100 -1.249 -0.216 1.00 94.25 148 ALA A C 1
ATOM 1167 O O . ALA A 1 148 ? 9.592 -1.129 0.904 1.00 94.25 148 ALA A O 1
ATOM 1168 N N . PRO A 1 149 ? 10.671 -2.423 -0.568 1.00 96.75 149 PRO A N 1
ATOM 1169 C CA . PRO A 1 149 ? 10.722 -3.550 0.358 1.00 96.75 149 PRO A CA 1
ATOM 1170 C C . PRO A 1 149 ? 11.605 -3.289 1.582 1.00 96.75 149 PRO A C 1
ATOM 1172 O O . PRO A 1 149 ? 11.347 -3.863 2.640 1.00 96.75 149 PRO A O 1
ATOM 1175 N N . SER A 1 150 ? 12.637 -2.449 1.473 1.00 96.25 150 SER A N 1
ATOM 1176 C CA . SER A 1 150 ? 13.453 -2.052 2.628 1.00 96.25 150 SER A CA 1
ATOM 1177 C C . SER A 1 150 ? 12.637 -1.237 3.633 1.00 96.25 150 SER A C 1
ATOM 1179 O O . SER A 1 150 ? 12.639 -1.565 4.820 1.00 96.25 150 SER A O 1
ATOM 1181 N N . LEU A 1 151 ? 11.861 -0.260 3.156 1.00 96.25 151 LEU A N 1
ATOM 1182 C CA . LEU A 1 151 ? 10.929 0.512 3.976 1.00 96.25 151 LEU A CA 1
ATOM 1183 C C . LEU A 1 151 ? 9.862 -0.388 4.613 1.00 96.25 151 LEU A C 1
ATOM 1185 O O . LEU A 1 151 ? 9.603 -0.280 5.809 1.00 96.25 151 LEU A O 1
ATOM 1189 N N . LEU A 1 152 ? 9.281 -1.326 3.856 1.00 97.94 152 LEU A N 1
ATOM 1190 C CA . LEU A 1 152 ? 8.284 -2.254 4.398 1.00 97.94 152 LEU A CA 1
ATOM 1191 C C . LEU A 1 152 ? 8.851 -3.133 5.524 1.00 97.94 152 LEU A C 1
ATOM 1193 O O . LEU A 1 152 ? 8.179 -3.330 6.535 1.00 97.94 152 LEU A O 1
ATOM 1197 N N . ARG A 1 153 ? 10.082 -3.643 5.383 1.00 97.94 153 ARG A N 1
ATOM 1198 C CA . ARG A 1 153 ? 10.757 -4.389 6.462 1.00 97.94 153 ARG A CA 1
ATOM 1199 C C . ARG A 1 153 ? 11.012 -3.510 7.681 1.00 97.94 153 ARG A C 1
ATOM 1201 O O . ARG A 1 153 ? 10.797 -3.956 8.801 1.00 97.94 153 ARG A O 1
ATOM 1208 N N . GLN A 1 154 ? 11.428 -2.262 7.476 1.00 97.19 154 GLN A N 1
ATOM 1209 C CA . GLN A 1 154 ? 11.629 -1.322 8.574 1.00 97.19 154 GLN A CA 1
ATOM 1210 C C . GLN A 1 154 ? 10.324 -1.074 9.344 1.00 97.19 154 GLN A C 1
ATOM 1212 O O . GLN A 1 154 ? 10.305 -1.178 10.568 1.00 97.19 154 GLN A O 1
ATOM 1217 N N . ILE A 1 155 ? 9.221 -0.815 8.634 1.00 97.25 155 ILE A N 1
ATOM 1218 C CA . ILE A 1 155 ? 7.885 -0.683 9.231 1.00 97.25 155 ILE A CA 1
ATOM 1219 C C . ILE A 1 155 ? 7.535 -1.949 10.017 1.00 97.25 155 ILE A C 1
A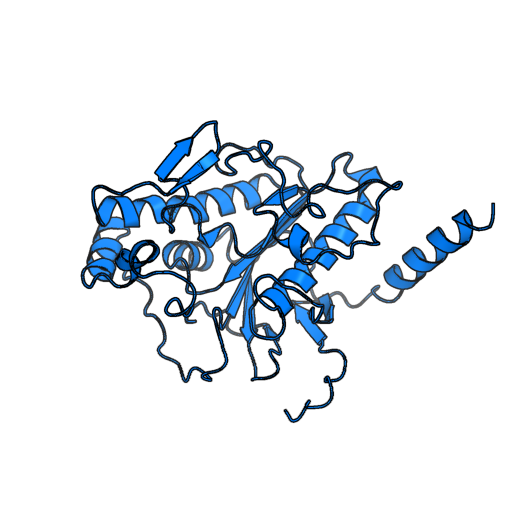TOM 1221 O O . ILE A 1 155 ? 7.129 -1.850 11.174 1.00 97.25 155 ILE A O 1
ATOM 1225 N N . ALA A 1 156 ? 7.722 -3.129 9.417 1.00 96.62 156 ALA A N 1
ATOM 1226 C CA . ALA A 1 156 ? 7.391 -4.402 10.049 1.00 96.62 156 ALA A CA 1
ATOM 1227 C C . ALA A 1 156 ? 8.194 -4.673 11.332 1.00 96.62 156 ALA A C 1
ATOM 1229 O O . ALA A 1 156 ? 7.652 -5.246 12.279 1.00 96.62 156 ALA A O 1
ATOM 1230 N N . ALA A 1 157 ? 9.452 -4.231 11.372 1.00 96.25 157 ALA A N 1
ATOM 1231 C CA . ALA A 1 157 ? 10.343 -4.399 12.512 1.00 96.25 157 ALA A CA 1
ATOM 1232 C C . ALA A 1 157 ? 10.122 -3.362 13.628 1.00 96.25 157 ALA A C 1
ATOM 1234 O O . ALA A 1 157 ? 10.299 -3.684 14.804 1.00 96.25 157 ALA A O 1
ATOM 1235 N N . GLU A 1 158 ? 9.779 -2.118 13.284 1.00 95.88 158 GLU A N 1
ATOM 1236 C CA . GLU A 1 158 ? 9.747 -1.002 14.238 1.00 95.88 158 GLU A CA 1
ATOM 1237 C C . GLU A 1 158 ? 8.336 -0.655 14.746 1.00 95.88 158 GLU A C 1
ATOM 1239 O O . GLU A 1 158 ? 8.175 -0.282 15.915 1.00 95.88 158 GLU A O 1
ATOM 1244 N N . ALA A 1 159 ? 7.308 -0.753 13.899 1.00 94.94 159 ALA A N 1
ATOM 1245 C CA . ALA A 1 159 ? 5.960 -0.312 14.250 1.00 94.94 159 ALA A CA 1
ATOM 1246 C C . ALA A 1 159 ? 5.306 -1.230 15.298 1.00 94.94 159 ALA A C 1
ATOM 1248 O O . ALA A 1 159 ? 5.378 -2.457 15.220 1.00 94.94 159 ALA A O 1
ATOM 1249 N N . ALA A 1 160 ? 4.601 -0.632 16.263 1.00 92.50 160 ALA A N 1
ATOM 1250 C CA . ALA A 1 160 ? 3.826 -1.384 17.251 1.00 92.50 160 ALA A CA 1
ATOM 1251 C C . ALA A 1 160 ? 2.637 -2.096 16.593 1.00 92.50 160 ALA A C 1
ATOM 1253 O O . ALA A 1 160 ? 2.429 -3.290 16.794 1.00 92.50 160 ALA A O 1
ATOM 1254 N N . GLU A 1 161 ? 1.886 -1.364 15.772 1.00 93.81 161 GLU A N 1
ATOM 1255 C CA . GLU A 1 161 ? 0.851 -1.901 14.895 1.00 93.81 161 GLU A CA 1
ATOM 1256 C C . GLU A 1 161 ? 0.967 -1.222 13.528 1.00 93.81 161 GLU A C 1
ATOM 1258 O O . GLU A 1 161 ? 1.200 -0.015 13.460 1.00 93.81 161 GLU A O 1
ATOM 1263 N N . PHE A 1 162 ? 0.777 -1.954 12.433 1.00 96.25 162 PHE A N 1
ATOM 1264 C CA . PHE A 1 162 ? 0.741 -1.340 11.109 1.00 96.25 162 PHE A CA 1
ATOM 1265 C C . PHE A 1 162 ? -0.295 -1.961 10.178 1.00 96.25 162 PHE A C 1
ATOM 1267 O O . PHE A 1 162 ? -0.631 -3.138 10.295 1.00 96.25 162 PHE A O 1
ATOM 1274 N N . LEU A 1 163 ? -0.770 -1.159 9.230 1.00 97.56 163 LEU A N 1
ATOM 1275 C CA . LEU A 1 163 ? -1.529 -1.579 8.062 1.00 97.56 163 LEU A CA 1
ATOM 1276 C C . LEU A 1 163 ? -0.880 -0.939 6.839 1.00 97.56 163 LEU A C 1
ATOM 1278 O O . LEU A 1 163 ? -0.940 0.276 6.670 1.00 97.56 163 LEU A O 1
ATOM 1282 N N . VAL A 1 164 ? -0.260 -1.754 5.994 1.00 98.31 164 VAL A N 1
ATOM 1283 C CA . VAL A 1 164 ? 0.271 -1.316 4.701 1.00 98.31 164 VAL A CA 1
ATOM 1284 C C . VAL A 1 164 ? -0.516 -2.014 3.603 1.00 98.31 164 VAL A C 1
ATOM 1286 O O . VAL A 1 164 ? -0.615 -3.243 3.609 1.00 98.31 164 VAL A O 1
ATOM 1289 N N . THR A 1 165 ? -1.064 -1.255 2.660 1.00 98.19 165 THR A N 1
ATOM 1290 C CA . THR A 1 165 ? -1.633 -1.795 1.425 1.00 98.19 165 THR A CA 1
ATOM 1291 C C . THR A 1 165 ? -0.870 -1.301 0.219 1.00 98.19 165 THR A C 1
ATOM 1293 O O . THR A 1 165 ? -0.391 -0.169 0.204 1.00 98.19 165 THR A O 1
ATOM 1296 N N . PHE A 1 166 ? -0.753 -2.157 -0.787 1.00 96.94 166 PHE A N 1
ATOM 1297 C CA . PHE A 1 166 ? -0.245 -1.755 -2.089 1.00 96.94 166 PHE A CA 1
ATOM 1298 C C . PHE A 1 166 ? -0.847 -2.618 -3.204 1.00 96.94 166 PHE A C 1
ATOM 1300 O O . PHE A 1 166 ? -1.186 -3.791 -2.985 1.00 96.94 166 PHE A O 1
ATOM 1307 N N . PRO A 1 167 ? -0.990 -2.064 -4.413 1.00 94.44 167 PRO A N 1
ATOM 1308 C CA . PRO A 1 167 ? -1.469 -2.787 -5.568 1.00 94.44 167 PRO A CA 1
ATOM 1309 C C . PRO A 1 167 ? -0.451 -3.832 -6.031 1.00 94.44 167 PRO A C 1
ATOM 1311 O O . PRO A 1 167 ? 0.714 -3.533 -6.296 1.00 94.44 167 PRO A O 1
ATOM 1314 N N . VAL A 1 168 ? -0.914 -5.070 -6.195 1.00 94.12 168 VAL A N 1
ATOM 1315 C CA . VAL A 1 168 ? -0.087 -6.156 -6.732 1.00 94.12 168 VAL A CA 1
ATOM 1316 C C . VAL A 1 168 ? 0.202 -5.901 -8.211 1.00 94.12 168 VAL A C 1
ATOM 1318 O O . VAL A 1 168 ? -0.709 -5.600 -8.991 1.00 94.12 168 VAL A O 1
ATOM 1321 N N . GLY A 1 169 ? 1.457 -6.079 -8.612 1.00 90.50 169 GLY A N 1
ATOM 1322 C CA . GLY A 1 169 ? 1.921 -5.902 -9.985 1.00 90.50 169 GLY A CA 1
ATOM 1323 C C . GLY A 1 169 ? 2.365 -4.479 -10.323 1.00 90.50 169 GLY A C 1
ATOM 1324 O O . GLY A 1 169 ? 2.777 -4.253 -11.464 1.00 90.50 169 GLY A O 1
ATOM 1325 N N . PHE A 1 170 ? 2.296 -3.541 -9.370 1.00 89.56 170 PHE A N 1
ATOM 1326 C CA . PHE A 1 170 ? 2.847 -2.195 -9.534 1.00 89.56 170 PHE A CA 1
ATOM 1327 C C . PHE A 1 170 ? 4.376 -2.230 -9.459 1.00 89.56 170 PHE A C 1
ATOM 1329 O O . PHE A 1 170 ? 5.042 -2.023 -10.469 1.00 89.56 170 PHE A O 1
ATOM 1336 N N . ASN A 1 171 ? 4.922 -2.594 -8.295 1.00 91.88 171 ASN A N 1
ATOM 1337 C CA . ASN A 1 171 ? 6.356 -2.739 -8.064 1.00 91.88 171 ASN A CA 1
ATOM 1338 C C . ASN A 1 171 ? 6.722 -4.227 -7.967 1.00 91.88 171 ASN A C 1
ATOM 1340 O O . ASN A 1 171 ? 6.588 -4.864 -6.921 1.00 91.88 171 ASN A O 1
ATOM 1344 N N . ALA A 1 172 ? 7.231 -4.775 -9.071 1.00 92.19 172 ALA A N 1
ATOM 1345 C CA . ALA A 1 172 ? 7.543 -6.199 -9.179 1.00 92.19 172 ALA A CA 1
ATOM 1346 C C . ALA A 1 172 ? 8.602 -6.675 -8.166 1.00 92.19 172 ALA A C 1
ATOM 1348 O O . ALA A 1 172 ? 8.610 -7.847 -7.784 1.00 92.19 172 ALA A O 1
ATOM 1349 N N . ARG A 1 173 ? 9.490 -5.775 -7.718 1.00 94.94 173 ARG A N 1
ATOM 1350 C CA . ARG A 1 173 ? 10.501 -6.098 -6.710 1.00 94.94 173 ARG A CA 1
ATOM 1351 C C . ARG A 1 173 ? 9.885 -6.222 -5.318 1.00 94.94 173 ARG A C 1
ATOM 1353 O O . ARG A 1 173 ? 10.235 -7.149 -4.587 1.00 94.94 173 ARG A O 1
ATOM 1360 N N . LEU A 1 174 ? 8.973 -5.318 -4.959 1.00 96.25 174 LEU A N 1
ATOM 1361 C CA . LEU A 1 174 ? 8.222 -5.395 -3.704 1.00 96.25 174 LEU A CA 1
ATOM 1362 C C . LEU A 1 174 ? 7.422 -6.705 -3.629 1.00 96.25 174 LEU A C 1
ATOM 1364 O O . LEU A 1 174 ? 7.512 -7.417 -2.627 1.00 96.25 174 LEU A O 1
ATOM 1368 N N . ASP A 1 175 ? 6.729 -7.056 -4.713 1.00 95.81 175 ASP A N 1
ATOM 1369 C CA . ASP A 1 175 ? 5.969 -8.304 -4.841 1.00 95.81 175 ASP A CA 1
ATOM 1370 C C . ASP A 1 175 ? 6.848 -9.547 -4.597 1.00 95.81 175 ASP A C 1
ATOM 1372 O O . ASP A 1 175 ? 6.532 -10.389 -3.751 1.00 95.81 175 ASP A O 1
ATOM 1376 N N . ASP A 1 176 ? 7.988 -9.644 -5.291 1.00 95.19 176 ASP A N 1
ATOM 1377 C CA . ASP A 1 176 ? 8.947 -10.753 -5.166 1.00 95.19 176 ASP A CA 1
ATOM 1378 C C . ASP A 1 176 ? 9.496 -10.886 -3.734 1.00 95.19 176 ASP A C 1
ATOM 1380 O O . ASP A 1 176 ? 9.570 -11.982 -3.164 1.00 95.19 176 ASP A O 1
ATOM 1384 N N . VAL A 1 177 ? 9.830 -9.758 -3.099 1.00 96.50 177 VAL A N 1
ATOM 1385 C CA . VAL A 1 177 ? 10.323 -9.747 -1.716 1.00 96.50 177 VAL A CA 1
ATOM 1386 C C . VAL A 1 177 ? 9.252 -10.201 -0.729 1.00 96.50 177 VAL A C 1
ATOM 1388 O O . VAL A 1 177 ? 9.559 -10.968 0.185 1.00 96.50 177 VAL A O 1
ATOM 1391 N N . VAL A 1 178 ? 8.004 -9.762 -0.883 1.00 96.94 178 VAL A N 1
ATOM 1392 C CA . VAL A 1 178 ? 6.921 -10.161 0.028 1.00 96.94 178 VAL A CA 1
ATOM 1393 C C . VAL A 1 178 ? 6.637 -11.657 -0.082 1.00 96.94 178 VAL A C 1
ATOM 1395 O O . VAL A 1 178 ? 6.432 -12.306 0.944 1.00 96.94 178 VAL A O 1
ATOM 1398 N N . VAL A 1 179 ? 6.677 -12.220 -1.293 1.00 95.56 179 VAL A N 1
ATOM 1399 C CA . VAL A 1 179 ? 6.473 -13.659 -1.533 1.00 95.56 179 VAL A CA 1
ATOM 1400 C C . VAL A 1 179 ? 7.612 -14.508 -0.964 1.00 95.56 179 VAL A C 1
ATOM 1402 O O . VAL A 1 179 ? 7.366 -15.568 -0.388 1.00 95.56 179 VAL A O 1
ATOM 1405 N N . SER A 1 180 ? 8.860 -14.064 -1.119 1.00 95.75 180 SER A N 1
ATOM 1406 C CA . SER A 1 180 ? 10.048 -14.830 -0.713 1.00 95.75 180 SER A CA 1
ATOM 1407 C C . SER A 1 180 ? 10.460 -14.635 0.753 1.00 95.75 180 SER A C 1
ATOM 1409 O O . SER A 1 180 ? 11.225 -15.439 1.292 1.00 95.75 180 SER A O 1
ATOM 1411 N N . SER A 1 181 ? 9.966 -13.590 1.421 1.00 96.38 181 SER A N 1
ATOM 1412 C CA . SER A 1 181 ? 10.343 -13.249 2.795 1.00 96.38 181 SER A CA 1
ATOM 1413 C C . SER A 1 181 ? 9.624 -14.110 3.833 1.00 96.38 181 SER A C 1
ATOM 1415 O O . SER A 1 181 ? 8.400 -14.111 3.924 1.00 96.38 181 SER A O 1
ATOM 1417 N N . GLN A 1 182 ? 10.390 -14.765 4.710 1.00 94.81 182 GLN A N 1
ATOM 1418 C CA . GLN A 1 182 ? 9.843 -15.484 5.870 1.00 94.81 182 GLN A CA 1
ATOM 1419 C C . GLN A 1 182 ? 9.199 -14.556 6.909 1.00 94.81 182 GLN A C 1
ATOM 1421 O O . GLN A 1 182 ? 8.391 -15.012 7.711 1.00 94.81 182 GLN A O 1
ATOM 1426 N N . GLU A 1 183 ? 9.556 -13.274 6.898 1.00 93.81 183 GLU A N 1
ATOM 1427 C CA . GLU A 1 183 ? 9.046 -12.267 7.827 1.00 93.81 183 GLU A CA 1
ATOM 1428 C C . GLU A 1 183 ? 7.750 -11.631 7.315 1.00 93.81 183 GLU A C 1
ATOM 1430 O O . GLU A 1 183 ? 6.772 -11.547 8.052 1.00 93.81 183 GLU A O 1
ATOM 1435 N N . LEU A 1 184 ? 7.721 -11.224 6.041 1.00 96.25 184 LEU A N 1
ATOM 1436 C CA . LEU A 1 184 ? 6.589 -10.493 5.461 1.00 96.25 184 LEU A CA 1
ATOM 1437 C C . LEU A 1 184 ? 5.482 -11.433 4.977 1.00 96.25 184 LEU A C 1
ATOM 1439 O O . LEU A 1 184 ? 4.302 -11.096 5.067 1.00 96.25 184 LEU A O 1
ATOM 1443 N N . TRP A 1 185 ? 5.832 -12.627 4.488 1.00 95.56 185 TRP A N 1
ATOM 1444 C CA . TRP A 1 185 ? 4.841 -13.565 3.973 1.00 95.56 185 TRP A CA 1
ATOM 1445 C C . TRP A 1 185 ? 3.807 -13.999 5.027 1.00 95.56 185 TRP A C 1
ATOM 1447 O O . TRP A 1 185 ? 2.622 -14.020 4.711 1.00 95.56 185 TRP A O 1
ATOM 1457 N N . PRO A 1 186 ? 4.137 -14.335 6.286 1.00 93.69 186 PRO A N 1
ATOM 1458 C CA . PRO A 1 186 ? 3.116 -14.742 7.262 1.00 93.69 186 PRO A CA 1
ATOM 1459 C C . PRO A 1 186 ? 2.062 -13.660 7.551 1.00 93.69 186 PRO A C 1
ATOM 1461 O O . PRO A 1 186 ? 0.890 -13.975 7.795 1.00 93.69 186 PRO A O 1
ATOM 1464 N N . VAL A 1 187 ? 2.480 -12.395 7.478 1.00 94.56 187 VAL A N 1
ATOM 1465 C CA . VAL A 1 187 ? 1.688 -11.206 7.819 1.00 94.56 187 VAL A CA 1
ATOM 1466 C C . VAL A 1 187 ? 1.045 -10.527 6.607 1.00 94.56 187 VAL A C 1
ATOM 1468 O O . VAL A 1 187 ? 0.377 -9.509 6.766 1.00 94.56 187 VAL A O 1
ATOM 1471 N N . SER A 1 188 ? 1.204 -11.089 5.405 1.00 96.06 188 SER A N 1
ATOM 1472 C CA . SER A 1 188 ? 0.581 -10.563 4.191 1.00 96.06 188 SER A CA 1
ATOM 1473 C C . SER A 1 188 ? -0.673 -11.339 3.789 1.00 96.06 188 SER A C 1
ATOM 1475 O O . SER A 1 188 ? -0.784 -12.550 3.989 1.00 96.06 188 SER A O 1
ATOM 1477 N N . ARG A 1 189 ? -1.642 -10.662 3.186 1.00 95.94 189 ARG A N 1
ATOM 1478 C CA . ARG A 1 189 ? -2.786 -11.245 2.475 1.00 95.94 189 ARG A CA 1
ATOM 1479 C C . ARG A 1 189 ? -2.951 -10.546 1.144 1.00 95.94 189 ARG A C 1
ATOM 1481 O O . ARG A 1 189 ? -2.423 -9.459 0.944 1.00 95.94 189 ARG A O 1
ATOM 1488 N N . VAL A 1 190 ? -3.670 -11.187 0.236 1.00 96.25 190 VAL A N 1
ATOM 1489 C CA . VAL A 1 190 ? -4.020 -10.598 -1.053 1.00 96.25 190 VAL A CA 1
ATOM 1490 C C . VAL A 1 190 ? -5.530 -10.591 -1.140 1.00 96.25 190 VAL A C 1
ATOM 1492 O O . VAL A 1 190 ? -6.150 -11.627 -0.915 1.00 96.25 190 VAL A O 1
ATOM 1495 N N . LEU A 1 191 ? -6.112 -9.441 -1.454 1.00 96.38 191 LEU A N 1
ATOM 1496 C CA . LEU A 1 191 ? -7.504 -9.349 -1.862 1.00 96.38 191 LEU A CA 1
ATOM 1497 C C . LEU A 1 191 ? -7.555 -9.111 -3.361 1.00 96.38 191 LEU A C 1
ATOM 1499 O O . LEU A 1 191 ? -6.797 -8.299 -3.889 1.00 96.38 191 LEU A O 1
ATOM 1503 N N . ARG A 1 192 ? -8.460 -9.804 -4.042 1.00 94.06 192 ARG A N 1
ATOM 1504 C CA . ARG A 1 192 ? -8.680 -9.670 -5.479 1.00 94.06 192 ARG A CA 1
ATOM 1505 C C . ARG A 1 192 ? -10.045 -9.072 -5.761 1.00 94.06 192 ARG A C 1
ATOM 1507 O O . ARG A 1 192 ? -11.021 -9.357 -5.065 1.00 94.06 192 ARG A O 1
ATOM 1514 N N . ARG A 1 193 ? -10.117 -8.284 -6.826 1.00 91.88 193 ARG A N 1
ATOM 1515 C CA . ARG A 1 193 ? -11.375 -7.764 -7.352 1.00 91.88 193 ARG A CA 1
ATOM 1516 C C . ARG A 1 193 ? -12.164 -8.904 -8.001 1.00 91.88 193 ARG A C 1
ATOM 1518 O O . ARG A 1 193 ? -11.610 -9.720 -8.738 1.00 91.88 193 ARG A O 1
ATOM 1525 N N . VAL A 1 194 ? -13.460 -8.971 -7.724 1.00 90.00 194 VAL A N 1
ATOM 1526 C CA . VAL A 1 194 ? -14.343 -10.072 -8.142 1.00 90.00 194 VAL A CA 1
ATOM 1527 C C . VAL A 1 194 ? -15.178 -9.695 -9.359 1.00 90.00 194 VAL A C 1
ATOM 1529 O O . VAL A 1 194 ? -15.411 -10.531 -10.231 1.00 90.00 194 VAL A O 1
ATOM 1532 N N . ASN A 1 195 ? -15.664 -8.454 -9.427 1.00 86.81 195 ASN A N 1
ATOM 1533 C CA . ASN A 1 195 ? -16.647 -8.054 -10.431 1.00 86.81 195 ASN A CA 1
ATOM 1534 C C . ASN A 1 195 ? -16.620 -6.550 -10.753 1.00 86.81 195 ASN A C 1
ATOM 1536 O O . ASN A 1 195 ? -15.868 -5.765 -10.175 1.00 86.81 195 ASN A O 1
ATOM 1540 N N . VAL A 1 196 ? -17.466 -6.160 -11.712 1.00 83.62 196 VAL A N 1
ATOM 1541 C CA . VAL A 1 196 ? -17.585 -4.789 -12.240 1.00 83.62 196 VAL A CA 1
ATOM 1542 C C . VAL A 1 196 ? -18.166 -3.792 -11.242 1.00 83.62 196 VAL A C 1
ATOM 1544 O O . VAL A 1 196 ? -17.992 -2.590 -11.413 1.00 83.62 196 VAL A O 1
ATOM 1547 N N . GLN A 1 197 ? -18.814 -4.285 -10.188 1.00 86.19 197 GLN A N 1
ATOM 1548 C CA . GLN A 1 197 ? -19.303 -3.498 -9.057 1.00 86.19 197 GLN A CA 1
ATOM 1549 C C . GLN A 1 197 ? -18.183 -3.152 -8.065 1.00 86.19 197 GLN A C 1
ATOM 1551 O O . GLN A 1 197 ? -18.442 -2.479 -7.071 1.00 86.19 197 GLN A O 1
ATOM 1556 N N . ASN A 1 198 ? -16.944 -3.565 -8.359 1.00 87.75 198 ASN A N 1
ATOM 1557 C CA . ASN A 1 198 ? -15.773 -3.364 -7.517 1.00 87.75 198 ASN A CA 1
ATOM 1558 C C . ASN A 1 198 ? -15.888 -4.081 -6.163 1.00 87.75 198 ASN A C 1
ATOM 1560 O O . ASN A 1 198 ? -15.452 -3.560 -5.140 1.00 87.75 198 ASN A O 1
ATOM 1564 N N . LEU A 1 199 ? -16.496 -5.273 -6.162 1.00 90.88 199 LEU A N 1
ATOM 1565 C CA . LEU A 1 199 ? -16.458 -6.187 -5.022 1.00 90.88 199 LEU A CA 1
ATOM 1566 C C . LEU A 1 199 ? -15.057 -6.794 -4.888 1.00 90.88 199 LEU A C 1
ATOM 1568 O O . LEU A 1 199 ? -14.425 -7.117 -5.896 1.00 90.88 199 LEU A O 1
ATOM 1572 N N . TRP A 1 200 ? -14.611 -6.990 -3.651 1.00 94.31 200 TRP A N 1
ATOM 1573 C CA . TRP A 1 200 ? -13.311 -7.566 -3.310 1.00 94.31 200 TRP A CA 1
ATOM 1574 C C . TRP A 1 200 ? -13.489 -8.789 -2.420 1.00 94.31 200 TRP A C 1
ATOM 1576 O O . TRP A 1 200 ? -14.432 -8.847 -1.632 1.00 94.31 200 TRP A O 1
ATOM 1586 N N . GLU A 1 201 ? -12.575 -9.746 -2.519 1.00 94.69 201 GLU A N 1
ATOM 1587 C CA . GLU A 1 201 ? -12.507 -10.900 -1.620 1.00 94.69 201 GLU A CA 1
ATOM 1588 C C . GLU A 1 201 ? -11.056 -11.323 -1.384 1.00 94.69 201 GLU A C 1
ATOM 1590 O O . GLU A 1 201 ? -10.185 -11.048 -2.212 1.00 94.69 201 GLU A O 1
ATOM 1595 N N . GLU A 1 202 ? -10.786 -12.012 -0.276 1.00 95.38 202 GLU A N 1
ATOM 1596 C CA . GLU A 1 202 ? -9.473 -12.608 -0.019 1.00 95.38 202 GLU A CA 1
ATOM 1597 C C . GLU A 1 202 ? -9.147 -13.676 -1.080 1.00 95.38 202 GLU A C 1
ATOM 1599 O O . GLU A 1 202 ? -9.926 -14.600 -1.323 1.00 95.38 202 GLU A O 1
ATOM 1604 N N . ASP A 1 203 ? -7.987 -13.559 -1.729 1.00 95.12 203 ASP A N 1
ATOM 1605 C CA . ASP A 1 203 ? -7.508 -14.550 -2.685 1.00 95.12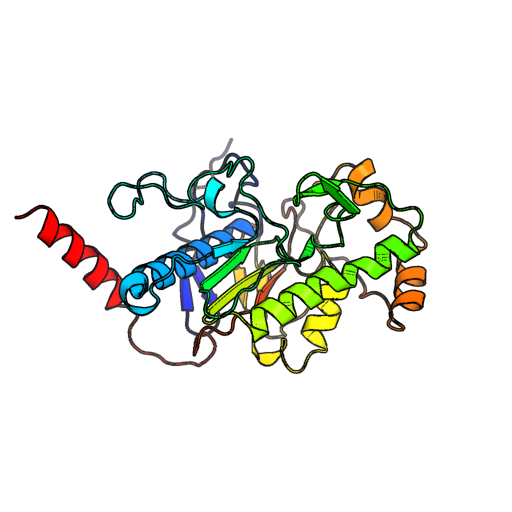 203 ASP A CA 1
ATOM 1606 C C . ASP A 1 203 ? -7.042 -15.808 -1.933 1.00 95.12 203 ASP A C 1
ATOM 1608 O O . ASP A 1 203 ? -6.008 -15.768 -1.254 1.00 95.12 203 ASP A O 1
ATOM 1612 N N . PRO A 1 204 ? -7.719 -16.962 -2.099 1.00 92.38 204 PRO A N 1
ATOM 1613 C CA . PRO A 1 204 ? -7.360 -18.191 -1.394 1.00 92.38 204 PRO A CA 1
ATOM 1614 C C . PRO A 1 204 ? -5.958 -18.703 -1.747 1.00 92.38 204 PRO A C 1
ATOM 1616 O O . PRO A 1 204 ? -5.384 -19.489 -0.993 1.00 92.38 204 PRO A O 1
ATOM 1619 N N . LYS A 1 205 ? -5.396 -18.287 -2.889 1.00 93.38 205 LYS A N 1
ATOM 1620 C CA . LYS A 1 205 ? -4.034 -18.646 -3.309 1.00 93.38 205 LYS A CA 1
ATOM 1621 C C . LYS A 1 205 ? -2.990 -17.631 -2.864 1.00 93.38 205 LYS A C 1
ATOM 1623 O O . LYS A 1 205 ? -1.803 -17.910 -3.022 1.00 93.38 205 LYS A O 1
ATOM 1628 N N . ARG A 1 206 ? -3.416 -16.468 -2.354 1.00 93.38 206 ARG A N 1
ATOM 1629 C CA . ARG A 1 206 ? -2.553 -15.319 -2.047 1.00 93.38 206 ARG A CA 1
ATOM 1630 C C . ARG A 1 206 ? -1.618 -14.992 -3.218 1.00 93.38 206 ARG A C 1
ATOM 1632 O O . ARG A 1 206 ? -0.411 -14.845 -3.040 1.00 93.38 206 ARG A O 1
ATOM 1639 N N . SER A 1 207 ? -2.162 -14.992 -4.433 1.00 92.31 207 SER A N 1
ATOM 1640 C CA . SER A 1 207 ? -1.362 -14.893 -5.646 1.00 92.31 207 SER A CA 1
ATOM 1641 C C . SER A 1 207 ? -0.799 -13.486 -5.820 1.00 92.31 207 SER A C 1
ATOM 1643 O O . SER A 1 207 ? -1.482 -12.502 -5.575 1.00 92.31 207 SER A O 1
ATOM 1645 N N . PHE A 1 208 ? 0.437 -13.400 -6.304 1.00 92.44 208 PHE A N 1
ATOM 1646 C CA . PHE A 1 208 ? 1.036 -12.154 -6.791 1.00 92.44 208 PHE A CA 1
ATOM 1647 C C . PHE A 1 208 ? 1.061 -12.086 -8.322 1.00 92.44 208 PHE A C 1
ATOM 1649 O O . PHE A 1 208 ? 1.661 -11.201 -8.919 1.00 92.44 208 PHE A O 1
ATOM 1656 N N . ALA A 1 209 ? 0.381 -13.022 -8.983 1.00 88.50 209 ALA A N 1
ATOM 1657 C CA . ALA A 1 209 ? 0.256 -13.050 -10.430 1.00 88.50 209 ALA A CA 1
ATOM 1658 C C . ALA A 1 209 ? -0.899 -12.136 -10.879 1.00 88.50 209 ALA A C 1
ATOM 1660 O O . ALA A 1 209 ? -1.781 -12.565 -11.607 1.00 88.50 209 ALA A O 1
ATOM 1661 N N . TYR A 1 210 ? -0.939 -10.890 -10.414 1.00 87.19 210 TYR A N 1
ATOM 1662 C CA . TYR A 1 210 ? -1.930 -9.906 -10.854 1.00 87.19 210 TYR A CA 1
ATOM 1663 C C . TYR A 1 210 ? -1.259 -8.784 -11.638 1.00 87.19 210 TYR A C 1
ATOM 1665 O O . TYR A 1 210 ? -0.047 -8.592 -11.582 1.00 87.19 210 TYR A O 1
ATOM 1673 N N . HIS A 1 211 ? -2.064 -8.073 -12.422 1.00 80.75 211 HIS A N 1
ATOM 1674 C CA . HIS A 1 211 ? -1.614 -6.924 -13.191 1.00 80.75 211 HIS A CA 1
ATOM 1675 C C . HIS A 1 211 ? -2.145 -5.631 -12.588 1.00 80.75 211 HIS A C 1
ATOM 1677 O O . HIS A 1 211 ? -3.327 -5.560 -12.220 1.00 80.75 211 HIS A O 1
ATOM 1683 N N . TYR A 1 212 ? -1.287 -4.615 -12.606 1.00 82.75 212 TYR A N 1
ATOM 1684 C CA . TYR A 1 212 ? -1.650 -3.224 -12.405 1.00 82.75 212 TYR A CA 1
ATOM 1685 C C . TYR A 1 212 ? -1.600 -2.478 -13.738 1.00 82.75 212 TYR A C 1
ATOM 1687 O O . TYR A 1 212 ? -0.554 -2.456 -14.393 1.00 82.75 212 TYR A O 1
ATOM 1695 N N . ASP A 1 213 ? -2.730 -1.905 -14.151 1.00 78.31 213 ASP A N 1
ATOM 1696 C CA . ASP A 1 213 ? -2.804 -1.150 -15.401 1.00 78.31 213 ASP A CA 1
ATOM 1697 C C . ASP A 1 213 ? -2.243 0.267 -15.221 1.00 78.31 213 ASP A C 1
ATOM 1699 O O . ASP A 1 213 ? -2.789 1.083 -14.479 1.00 78.31 213 ASP A O 1
ATOM 1703 N N . LEU A 1 214 ? -1.140 0.537 -15.918 1.00 71.69 214 LEU A N 1
ATOM 1704 C CA . LEU A 1 214 ? -0.402 1.800 -15.874 1.00 71.69 214 LEU A CA 1
ATOM 1705 C C . LEU A 1 214 ? -0.772 2.754 -17.014 1.00 71.69 214 LEU A C 1
A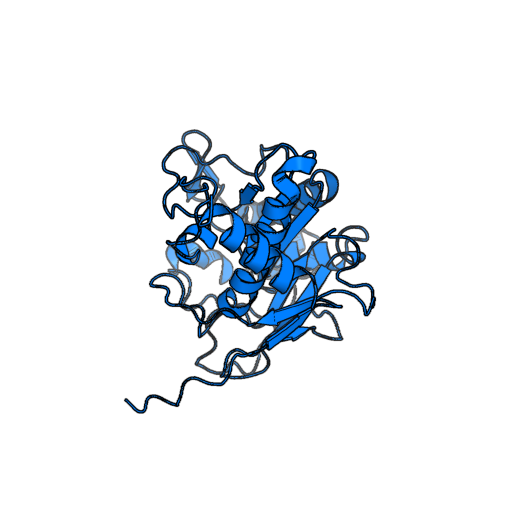TOM 1707 O O . LEU A 1 214 ? -0.371 3.915 -16.966 1.00 71.69 214 LEU A O 1
ATOM 1711 N N . GLN A 1 215 ? -1.507 2.288 -18.032 1.00 65.62 215 GLN A N 1
ATOM 1712 C CA . GLN A 1 215 ? -1.689 3.027 -19.291 1.00 65.62 215 GLN A CA 1
ATOM 1713 C C . GLN A 1 215 ? -2.460 4.341 -19.114 1.00 65.62 215 GLN A C 1
ATOM 1715 O O . GLN A 1 215 ? -2.200 5.299 -19.835 1.00 65.62 215 GLN A O 1
ATOM 1720 N N . ASP A 1 216 ? -3.367 4.392 -18.136 1.00 58.91 216 ASP A N 1
ATOM 1721 C CA . ASP A 1 216 ? -4.202 5.564 -17.844 1.00 58.91 216 ASP A CA 1
ATOM 1722 C C . ASP A 1 216 ? -3.704 6.382 -16.638 1.00 58.91 216 ASP A C 1
ATOM 1724 O O . ASP A 1 216 ? -4.170 7.500 -16.410 1.00 58.91 216 ASP A O 1
ATOM 1728 N N . ALA A 1 217 ? -2.806 5.814 -15.827 1.00 57.91 217 ALA A N 1
ATOM 1729 C CA . ALA A 1 217 ? -2.418 6.364 -14.528 1.00 57.91 217 ALA A CA 1
ATOM 1730 C C . ALA A 1 217 ? -1.314 7.422 -14.639 1.00 57.91 217 ALA A C 1
ATOM 1732 O O . ALA A 1 217 ? -1.235 8.335 -13.819 1.00 57.91 217 ALA A O 1
ATOM 1733 N N . TYR A 1 218 ? -0.476 7.314 -15.667 1.00 61.38 218 TYR A N 1
ATOM 1734 C CA . TYR A 1 218 ? 0.711 8.136 -15.786 1.00 61.38 218 TYR A CA 1
ATOM 1735 C C . TYR A 1 218 ? 0.950 8.594 -17.211 1.00 61.38 218 TYR A C 1
ATOM 1737 O O . TYR A 1 218 ? 0.716 7.878 -18.183 1.00 61.38 218 TYR A O 1
ATOM 1745 N N . LEU A 1 219 ? 1.492 9.801 -17.319 1.00 58.81 219 LEU A N 1
ATOM 1746 C CA . LEU A 1 219 ? 2.004 10.291 -18.579 1.00 58.81 219 LEU A CA 1
ATOM 1747 C C . LEU A 1 219 ? 3.199 9.418 -19.023 1.00 58.81 219 LEU A C 1
ATOM 1749 O O . LEU A 1 219 ? 3.998 8.989 -18.180 1.00 58.81 219 LEU A O 1
ATOM 1753 N N . PRO A 1 220 ? 3.368 9.150 -20.330 1.00 57.19 220 PRO A N 1
ATOM 1754 C CA . PRO A 1 220 ? 4.509 8.389 -20.833 1.00 57.19 220 PRO A CA 1
ATOM 1755 C C . PRO A 1 220 ? 5.864 8.962 -20.397 1.00 57.19 220 PRO A C 1
ATOM 1757 O O . PRO A 1 220 ? 6.830 8.214 -20.278 1.00 57.19 220 PRO A O 1
ATOM 1760 N N . GLU A 1 221 ? 5.961 10.263 -20.113 1.00 55.75 221 GLU A N 1
ATOM 1761 C CA . GLU A 1 221 ? 7.196 10.883 -19.627 1.00 55.75 221 GLU A CA 1
ATOM 1762 C C . GLU A 1 221 ? 7.534 10.510 -18.171 1.00 55.75 221 GLU A C 1
ATOM 1764 O O . GLU A 1 221 ? 8.705 10.542 -17.796 1.00 55.75 221 GLU A O 1
ATOM 1769 N N . THR A 1 222 ? 6.549 10.129 -17.348 1.00 52.94 222 THR A N 1
ATOM 1770 C CA . THR A 1 222 ? 6.765 9.736 -15.942 1.00 52.94 222 THR A CA 1
ATOM 1771 C C . THR A 1 222 ? 6.901 8.228 -15.753 1.00 52.94 222 THR A C 1
ATOM 1773 O O . THR A 1 222 ? 7.526 7.794 -14.790 1.00 52.94 222 THR A O 1
ATOM 1776 N N . THR A 1 223 ? 6.388 7.423 -16.688 1.00 59.22 223 THR A N 1
ATOM 1777 C CA . THR A 1 223 ? 6.405 5.948 -16.609 1.00 59.22 223 THR A CA 1
ATOM 1778 C C . THR A 1 223 ? 7.016 5.250 -17.814 1.00 59.22 223 THR A C 1
ATOM 1780 O O . THR A 1 223 ? 7.045 4.021 -17.868 1.00 59.22 223 THR A O 1
ATOM 1783 N N . GLY A 1 224 ? 7.571 5.995 -18.771 1.00 60.97 224 GLY A N 1
ATOM 1784 C CA . GLY A 1 224 ? 8.101 5.452 -20.025 1.00 60.97 224 GLY A CA 1
ATOM 1785 C C . GLY A 1 224 ? 9.155 4.359 -19.840 1.00 60.97 224 GLY A C 1
ATOM 1786 O O . GLY A 1 224 ? 9.254 3.455 -20.670 1.00 60.97 224 GLY A O 1
ATOM 1787 N N . LEU A 1 225 ? 9.883 4.367 -18.717 1.00 73.88 225 LEU A N 1
ATOM 1788 C CA . LEU A 1 225 ? 10.840 3.313 -18.377 1.00 73.88 225 LEU A CA 1
ATOM 1789 C C . LEU A 1 225 ? 10.169 1.965 -18.049 1.00 73.88 225 LEU A C 1
ATOM 1791 O O . LEU A 1 225 ? 10.746 0.923 -18.356 1.00 73.88 225 LEU A O 1
ATOM 1795 N N . MET A 1 226 ? 8.931 1.946 -17.534 1.00 75.88 226 MET A N 1
ATOM 1796 C CA . MET A 1 226 ? 8.171 0.705 -17.280 1.00 75.88 226 MET A CA 1
ATOM 1797 C C . MET A 1 226 ? 7.806 -0.059 -18.546 1.00 75.88 226 MET A C 1
ATOM 1799 O O . MET A 1 226 ? 7.577 -1.270 -18.495 1.00 75.88 226 MET A O 1
ATOM 1803 N N . HIS A 1 227 ? 7.766 0.635 -19.678 1.00 78.00 227 HIS A N 1
ATOM 1804 C CA . HIS A 1 227 ? 7.517 0.041 -20.985 1.00 78.00 227 HIS A CA 1
ATOM 1805 C C . HIS A 1 227 ? 8.809 -0.177 -21.781 1.00 78.00 227 HIS A C 1
ATOM 1807 O O . HIS A 1 227 ? 8.754 -0.619 -22.929 1.00 78.00 227 HIS A O 1
ATOM 1813 N N . HIS A 1 228 ? 9.977 0.096 -21.187 1.00 83.75 228 HIS A N 1
ATOM 1814 C CA . HIS A 1 228 ? 11.252 -0.083 -21.862 1.00 83.75 228 HIS A CA 1
ATOM 1815 C C . HIS A 1 228 ? 11.491 -1.577 -22.161 1.00 83.75 228 HIS A C 1
ATOM 1817 O O . HIS A 1 228 ? 11.493 -2.397 -21.241 1.00 83.75 228 HIS A O 1
ATOM 1823 N N . PRO A 1 229 ? 11.758 -1.974 -23.420 1.00 87.69 229 PRO A N 1
ATOM 1824 C CA . PRO A 1 229 ? 11.840 -3.387 -23.805 1.00 87.69 229 PRO A CA 1
ATOM 1825 C C . PRO A 1 229 ? 12.987 -4.147 -23.121 1.00 87.69 229 PRO A C 1
ATOM 1827 O O . PRO A 1 229 ? 12.907 -5.360 -22.952 1.00 87.69 229 PRO A O 1
ATOM 1830 N N . ALA A 1 230 ? 14.047 -3.447 -22.700 1.00 91.38 230 ALA A N 1
ATOM 1831 C CA . ALA A 1 230 ? 15.161 -4.048 -21.962 1.00 91.38 230 ALA A CA 1
ATOM 1832 C C . ALA A 1 230 ? 14.882 -4.266 -20.463 1.00 91.38 230 ALA A C 1
ATOM 1834 O O . ALA A 1 230 ? 15.684 -4.921 -19.799 1.00 91.38 230 ALA A O 1
ATOM 1835 N N . LEU A 1 231 ? 13.778 -3.735 -19.920 1.00 89.69 231 LEU A N 1
ATOM 1836 C CA . LEU A 1 231 ? 13.490 -3.763 -18.483 1.00 89.69 231 LEU A CA 1
ATOM 1837 C C . LEU A 1 231 ? 13.530 -5.178 -17.881 1.00 89.69 231 LEU A C 1
ATOM 1839 O O . LEU A 1 231 ? 14.242 -5.350 -16.894 1.00 89.69 231 LEU A O 1
ATOM 1843 N N . PRO A 1 232 ? 12.891 -6.216 -18.463 1.00 92.44 232 PRO A N 1
ATOM 1844 C CA . PRO A 1 232 ? 12.967 -7.561 -17.890 1.00 92.44 232 PRO A CA 1
ATOM 1845 C C . PRO A 1 232 ? 14.399 -8.110 -17.811 1.00 92.44 232 PRO A C 1
ATOM 1847 O O . PRO A 1 232 ? 14.748 -8.789 -16.847 1.00 92.44 232 PRO A O 1
ATOM 1850 N N . GLY A 1 233 ? 15.238 -7.791 -18.804 1.00 94.81 233 GLY A N 1
ATOM 1851 C CA . GLY A 1 233 ? 16.643 -8.203 -18.834 1.00 94.81 233 GLY A CA 1
ATOM 1852 C C . GLY A 1 233 ? 17.488 -7.473 -17.790 1.00 94.81 233 GLY A C 1
ATOM 1853 O O . GLY A 1 233 ? 18.265 -8.110 -17.083 1.00 94.81 233 GLY A O 1
ATOM 1854 N N . VAL A 1 234 ? 17.295 -6.159 -17.641 1.00 94.56 234 VAL A N 1
ATOM 1855 C CA . VAL A 1 234 ? 17.980 -5.363 -16.608 1.00 94.56 234 VAL A CA 1
ATOM 1856 C C . VAL A 1 234 ? 17.534 -5.781 -15.207 1.00 94.56 234 VAL A C 1
ATOM 1858 O O . VAL A 1 234 ? 18.379 -5.953 -14.335 1.00 94.56 234 VAL A O 1
ATOM 1861 N N . TYR A 1 235 ? 16.240 -6.037 -14.996 1.00 94.38 235 TYR A N 1
ATOM 1862 C CA . TYR A 1 235 ? 15.726 -6.607 -13.747 1.00 94.38 235 TYR A CA 1
ATOM 1863 C C . TYR A 1 235 ? 16.447 -7.908 -13.390 1.00 94.38 235 TYR A C 1
ATOM 1865 O O . TYR A 1 235 ? 16.977 -8.045 -12.287 1.00 94.38 235 TYR A O 1
ATOM 1873 N N . GLN A 1 236 ? 16.535 -8.839 -14.344 1.00 96.00 236 GLN A N 1
ATOM 1874 C CA . GLN A 1 236 ? 17.222 -10.109 -14.135 1.00 96.00 236 GLN A CA 1
ATOM 1875 C C . GLN A 1 236 ? 18.716 -9.933 -13.859 1.00 96.00 236 GLN A C 1
ATOM 1877 O O . GLN A 1 236 ? 19.264 -10.639 -13.015 1.00 96.00 236 GLN A O 1
ATOM 1882 N N . GLN A 1 237 ? 19.376 -8.991 -14.529 1.00 97.12 237 GLN A N 1
ATOM 1883 C CA . GLN A 1 237 ? 20.777 -8.667 -14.269 1.00 97.12 237 GLN A CA 1
ATOM 1884 C C . GLN A 1 237 ? 20.984 -8.119 -12.849 1.00 97.12 237 GLN A C 1
ATOM 1886 O O . GLN A 1 237 ? 21.943 -8.507 -12.184 1.00 97.12 237 GLN A O 1
ATOM 1891 N N . VAL A 1 238 ? 20.109 -7.223 -12.387 1.00 96.12 238 VAL A N 1
ATOM 1892 C CA . VAL A 1 238 ? 20.235 -6.562 -11.079 1.00 96.12 238 VAL A CA 1
ATOM 1893 C C . VAL A 1 238 ? 19.909 -7.514 -9.930 1.00 96.12 238 VAL A C 1
ATOM 1895 O O . VAL A 1 238 ? 20.652 -7.555 -8.949 1.00 96.12 238 VAL A O 1
ATOM 1898 N N . TYR A 1 239 ? 18.821 -8.277 -10.041 1.00 95.69 239 TYR A N 1
ATOM 1899 C CA . TYR A 1 239 ? 18.292 -9.079 -8.932 1.00 95.69 239 TYR A CA 1
ATOM 1900 C C . TYR A 1 239 ? 18.572 -10.578 -9.045 1.00 95.69 239 TYR A C 1
ATOM 1902 O O . TYR A 1 239 ? 18.338 -11.319 -8.092 1.00 95.69 239 TYR A O 1
ATOM 1910 N N . GLY A 1 240 ? 19.067 -11.054 -10.188 1.00 95.12 240 GLY A N 1
ATOM 1911 C CA . GLY A 1 240 ? 19.341 -12.473 -10.425 1.00 95.12 240 GLY A CA 1
ATOM 1912 C C . GLY A 1 240 ? 18.090 -13.345 -10.599 1.00 95.12 240 GLY A C 1
ATOM 1913 O O . GLY A 1 240 ? 18.220 -14.535 -10.883 1.00 95.12 240 GLY A O 1
ATOM 1914 N N . SER A 1 241 ? 16.887 -12.778 -10.463 1.00 93.25 241 SER A N 1
ATOM 1915 C CA . SER A 1 241 ? 15.600 -13.444 -10.677 1.00 93.25 241 SER A CA 1
ATOM 1916 C C . SER A 1 241 ? 14.905 -12.905 -11.926 1.00 93.25 241 SER A C 1
ATOM 1918 O O . SER A 1 241 ? 15.074 -11.750 -12.310 1.00 93.25 241 SER A O 1
ATOM 1920 N N . ALA A 1 242 ? 14.127 -13.751 -12.604 1.00 92.88 242 ALA A N 1
ATOM 1921 C CA . ALA A 1 242 ? 13.316 -13.286 -13.723 1.00 92.88 242 ALA A CA 1
ATOM 1922 C C . ALA A 1 242 ? 12.270 -12.282 -13.220 1.00 92.88 242 ALA A C 1
ATOM 1924 O O . ALA A 1 242 ? 11.637 -12.519 -12.190 1.00 92.88 242 ALA A O 1
ATOM 1925 N N . MET A 1 243 ? 12.065 -11.192 -13.965 1.00 89.19 243 MET A N 1
ATOM 1926 C CA . MET A 1 243 ? 10.985 -10.255 -13.662 1.00 89.19 243 MET A CA 1
ATOM 1927 C C . MET A 1 243 ? 9.648 -11.013 -13.692 1.00 89.19 243 MET A C 1
ATOM 1929 O O . MET A 1 243 ? 9.378 -11.692 -14.691 1.00 89.19 243 MET A O 1
ATOM 1933 N N . PRO A 1 244 ? 8.820 -10.923 -12.635 1.00 83.19 244 PRO A N 1
ATOM 1934 C CA . PRO A 1 244 ? 7.514 -11.562 -12.601 1.00 83.19 244 PRO A CA 1
ATOM 1935 C C . PRO A 1 244 ? 6.716 -11.279 -13.874 1.00 83.19 244 PRO A C 1
ATOM 1937 O O . PRO A 1 244 ? 6.568 -10.130 -14.303 1.00 83.19 244 PRO A O 1
ATOM 1940 N N . ALA A 1 245 ? 6.217 -12.344 -14.504 1.00 74.44 245 ALA A N 1
ATOM 1941 C CA . ALA A 1 245 ? 5.402 -12.209 -15.696 1.00 74.44 245 ALA A CA 1
ATOM 1942 C C . ALA A 1 245 ? 4.115 -11.463 -15.334 1.00 74.44 245 ALA A C 1
ATOM 1944 O O . ALA A 1 245 ? 3.318 -11.931 -14.521 1.00 74.44 245 ALA A O 1
ATOM 1945 N N . LYS A 1 246 ? 3.894 -10.312 -15.971 1.00 68.44 246 LYS A N 1
ATOM 1946 C CA . LYS A 1 246 ? 2.616 -9.606 -15.900 1.00 68.44 246 LYS A CA 1
ATOM 1947 C C . LYS A 1 246 ? 1.553 -10.517 -16.515 1.00 68.44 246 LYS A C 1
ATOM 1949 O O . LYS A 1 246 ? 1.608 -10.777 -17.718 1.00 68.44 246 LYS A O 1
ATOM 1954 N N . LEU A 1 247 ? 0.605 -11.025 -15.721 1.00 59.28 247 LEU A N 1
ATOM 1955 C CA . LEU A 1 247 ? -0.517 -11.761 -16.302 1.00 59.28 247 LEU A CA 1
ATOM 1956 C C . LEU A 1 247 ? -1.275 -10.826 -17.244 1.00 59.28 247 LEU A C 1
ATOM 1958 O O . LEU A 1 247 ? -1.672 -9.730 -16.857 1.00 59.28 247 LEU A O 1
ATOM 1962 N N . GLN A 1 248 ? -1.465 -11.269 -18.485 1.00 51.81 248 GLN A N 1
ATOM 1963 C CA . GLN A 1 248 ? -2.424 -10.642 -19.378 1.00 51.81 248 GLN A CA 1
ATOM 1964 C C . GLN A 1 248 ? -3.802 -11.215 -19.036 1.00 51.81 248 GLN A C 1
ATOM 1966 O O . GLN A 1 248 ? -3.983 -12.434 -19.059 1.00 51.81 248 GLN A O 1
ATOM 1971 N N . PRO A 1 249 ? -4.753 -10.378 -18.629 1.00 56.31 249 PRO A N 1
ATOM 1972 C CA . PRO A 1 249 ? -6.034 -10.835 -18.108 1.00 56.31 249 PRO A CA 1
ATOM 1973 C C . PRO A 1 249 ? -7.016 -11.109 -19.253 1.00 56.31 249 PRO A C 1
ATOM 1975 O O . PRO A 1 249 ? -6.664 -11.027 -20.429 1.00 56.31 249 PRO A O 1
ATOM 1978 N N . PRO A 1 250 ? -8.304 -11.264 -18.931 1.00 45.50 250 PRO A N 1
ATOM 1979 C CA . PRO A 1 250 ? -9.286 -10.354 -19.491 1.00 45.50 250 PRO A CA 1
ATOM 1980 C C . PRO A 1 250 ? -9.482 -9.177 -18.529 1.00 45.50 250 PRO A C 1
ATOM 1982 O O . PRO A 1 250 ? -10.022 -9.338 -17.435 1.00 45.50 250 PRO A O 1
ATOM 1985 N N . PHE A 1 251 ? -9.018 -7.988 -18.925 1.00 53.81 251 PHE A N 1
ATOM 1986 C CA . PHE A 1 251 ? -9.345 -6.751 -18.225 1.00 53.81 251 PHE A CA 1
ATOM 1987 C C . PHE A 1 251 ? -10.811 -6.501 -18.542 1.00 53.81 251 PHE A C 1
ATOM 1989 O O . PHE A 1 251 ? -11.193 -6.491 -19.716 1.00 53.81 251 PHE A O 1
ATOM 1996 N N . HIS A 1 252 ? -11.651 -6.263 -17.537 1.00 53.19 252 HIS A N 1
ATOM 1997 C CA . HIS A 1 252 ? -12.864 -5.534 -17.864 1.00 53.19 252 HIS A CA 1
ATOM 1998 C C . HIS A 1 252 ? -12.420 -4.110 -18.224 1.00 53.19 252 HIS A C 1
ATOM 2000 O O . HIS A 1 252 ? -11.754 -3.487 -17.402 1.00 53.19 252 HIS A O 1
ATOM 2006 N N . PRO A 1 253 ? -12.811 -3.535 -19.372 1.00 53.66 253 PRO A N 1
ATOM 2007 C CA . PRO A 1 253 ? -12.364 -2.204 -19.818 1.00 53.66 253 PRO A CA 1
ATOM 2008 C C . PRO A 1 253 ? -12.801 -1.036 -18.907 1.00 53.66 253 PRO A C 1
ATOM 2010 O O . PRO A 1 253 ? -12.582 0.125 -19.224 1.00 53.66 253 PRO A O 1
ATOM 2013 N N . ARG A 1 254 ? -13.458 -1.332 -17.776 1.00 53.72 254 ARG A N 1
ATOM 2014 C CA . ARG A 1 254 ? -13.804 -0.369 -16.717 1.00 53.72 254 ARG A CA 1
ATOM 2015 C C . ARG A 1 254 ? -12.919 -0.499 -15.474 1.00 53.72 254 ARG A C 1
ATOM 2017 O O . ARG A 1 254 ? -13.038 0.328 -14.577 1.00 53.72 254 ARG A O 1
ATOM 2024 N N . PHE A 1 255 ? -12.091 -1.537 -15.382 1.00 57.00 255 PHE A N 1
ATOM 2025 C CA . PHE A 1 255 ? -11.154 -1.708 -14.281 1.00 57.00 255 PHE A CA 1
ATOM 2026 C C . PHE A 1 255 ? -9.921 -0.881 -14.569 1.00 57.00 255 PHE A C 1
ATOM 2028 O O . PHE A 1 255 ? -9.051 -1.289 -15.326 1.00 57.00 255 PHE A O 1
ATOM 2035 N N . ARG A 1 256 ? -9.896 0.303 -13.969 1.00 63.50 256 ARG A N 1
ATOM 2036 C CA . ARG A 1 256 ? -8.694 1.118 -13.897 1.00 63.50 256 ARG A CA 1
ATOM 2037 C C . ARG A 1 256 ? -7.866 0.620 -12.706 1.00 63.50 256 ARG A C 1
ATOM 2039 O O . ARG A 1 256 ? -8.450 0.262 -11.673 1.00 63.50 256 ARG A O 1
ATOM 2046 N N . PHE A 1 257 ? -6.543 0.592 -12.868 1.00 75.75 257 PHE A N 1
ATOM 2047 C CA . PHE A 1 257 ? -5.549 0.323 -11.818 1.00 75.75 257 PHE A CA 1
ATOM 2048 C C . PHE A 1 257 ? -5.446 -1.148 -11.359 1.00 75.75 257 PHE A C 1
ATOM 2050 O O . PHE A 1 257 ? -5.113 -2.024 -12.164 1.00 75.75 257 PHE A O 1
ATOM 2057 N N . ALA A 1 258 ? -5.667 -1.437 -10.070 1.00 82.50 258 ALA A N 1
ATOM 2058 C CA . ALA A 1 258 ? -5.293 -2.713 -9.460 1.00 82.50 258 ALA A CA 1
ATOM 2059 C C . ALA A 1 258 ? -6.389 -3.787 -9.527 1.00 82.50 258 ALA A C 1
ATOM 2061 O O . ALA A 1 258 ? -7.524 -3.574 -9.094 1.00 82.50 258 ALA A O 1
ATOM 2062 N N . ASN A 1 259 ? -6.034 -4.995 -9.968 1.00 87.75 259 ASN A N 1
ATOM 2063 C CA . ASN A 1 259 ? -6.918 -6.169 -9.870 1.00 87.75 259 ASN A CA 1
ATOM 2064 C C . ASN A 1 259 ? -6.763 -6.930 -8.547 1.00 87.75 259 ASN A C 1
ATOM 2066 O O . ASN A 1 259 ? -7.627 -7.734 -8.190 1.00 87.75 259 ASN A O 1
ATOM 2070 N N . ALA A 1 260 ? -5.675 -6.674 -7.826 1.00 93.81 260 ALA A N 1
ATOM 2071 C CA . ALA A 1 260 ? -5.436 -7.201 -6.499 1.00 93.81 260 ALA A CA 1
ATOM 2072 C C . ALA A 1 260 ? -4.649 -6.196 -5.655 1.00 93.81 260 ALA A C 1
ATOM 2074 O O . ALA A 1 260 ? -3.846 -5.426 -6.179 1.00 93.81 260 ALA A O 1
ATOM 2075 N N . VAL A 1 261 ? -4.882 -6.238 -4.350 1.00 96.44 261 VAL A N 1
ATOM 2076 C CA . VAL A 1 261 ? -4.197 -5.435 -3.338 1.00 96.44 261 VAL A CA 1
ATOM 2077 C C . VAL A 1 261 ? -3.573 -6.395 -2.342 1.00 96.44 261 VAL A C 1
ATOM 2079 O O . VAL A 1 261 ? -4.249 -7.292 -1.828 1.00 96.44 261 VAL A O 1
ATOM 2082 N N . CYS A 1 262 ? -2.287 -6.220 -2.064 1.00 97.69 262 CYS A N 1
ATOM 2083 C CA . CYS A 1 262 ? -1.656 -6.866 -0.932 1.00 97.69 262 CYS A CA 1
ATOM 2084 C C . CYS A 1 262 ? -1.900 -6.027 0.322 1.00 97.69 262 CYS A C 1
ATOM 2086 O O . CYS A 1 262 ? -1.743 -4.812 0.297 1.00 97.69 262 CYS A O 1
ATOM 2088 N N . VAL A 1 263 ? -2.273 -6.685 1.416 1.00 97.88 263 VAL A N 1
ATOM 2089 C CA . VAL A 1 263 ? -2.378 -6.097 2.753 1.00 97.88 263 VAL A CA 1
ATOM 2090 C C . VAL A 1 263 ? -1.320 -6.748 3.630 1.00 97.88 263 VAL A C 1
ATOM 2092 O O . VAL A 1 263 ? -1.324 -7.970 3.776 1.00 97.88 263 VAL A O 1
ATOM 2095 N N . VAL A 1 264 ? -0.438 -5.958 4.231 1.00 97.50 264 VAL A N 1
ATOM 2096 C CA . VAL A 1 264 ? 0.606 -6.405 5.161 1.00 97.50 264 VAL A CA 1
ATOM 2097 C C . VAL A 1 264 ? 0.351 -5.765 6.520 1.00 97.50 264 VAL A C 1
ATOM 2099 O O . VAL A 1 264 ? 0.157 -4.554 6.616 1.00 97.50 264 VAL A O 1
ATOM 2102 N N . THR A 1 265 ? 0.305 -6.579 7.573 1.00 96.31 265 THR A N 1
ATOM 2103 C CA . THR A 1 265 ? -0.099 -6.121 8.911 1.00 96.31 265 THR A CA 1
ATOM 2104 C C . THR A 1 265 ? 0.342 -7.076 10.014 1.00 96.31 265 THR A C 1
ATOM 2106 O O . THR A 1 265 ? 0.135 -8.287 9.925 1.00 96.31 265 THR A O 1
ATOM 2109 N N . ASN A 1 266 ? 0.888 -6.528 11.099 1.00 91.00 266 ASN A N 1
ATOM 2110 C CA . ASN A 1 266 ? 1.164 -7.263 12.339 1.00 91.00 266 ASN A CA 1
ATOM 2111 C C . ASN A 1 266 ? 0.012 -7.191 13.359 1.00 91.00 266 ASN A C 1
ATOM 2113 O O . ASN A 1 266 ? 0.149 -7.719 14.465 1.00 91.00 266 ASN A O 1
ATOM 2117 N N . GLY A 1 267 ? -1.108 -6.544 13.015 1.00 70.62 267 GLY A N 1
ATOM 2118 C CA . GLY A 1 267 ? -2.254 -6.383 13.899 1.00 70.62 267 GLY A CA 1
ATOM 2119 C C . GLY A 1 267 ? -2.756 -7.740 14.390 1.00 70.62 267 GLY A C 1
ATOM 2120 O O . GLY A 1 267 ? -3.326 -8.535 13.640 1.00 70.62 267 GLY A O 1
ATOM 2121 N N . GLY A 1 268 ? -2.500 -8.023 15.669 1.00 57.31 268 GLY A N 1
ATOM 2122 C CA . GLY A 1 268 ? -2.720 -9.332 16.272 1.00 57.31 268 GLY A CA 1
ATOM 2123 C C . GLY A 1 268 ? -4.117 -9.890 15.987 1.00 57.31 268 GLY A C 1
ATOM 2124 O O . GLY A 1 268 ? -5.127 -9.212 16.168 1.00 57.31 268 GLY A O 1
ATOM 2125 N N . ASN A 1 269 ? -4.159 -11.155 15.566 1.00 57.44 269 ASN A N 1
ATOM 2126 C CA . ASN A 1 269 ? -5.359 -11.956 15.308 1.00 57.44 269 ASN A CA 1
ATOM 2127 C C . ASN A 1 269 ? -6.273 -11.554 14.135 1.00 57.44 269 ASN A C 1
ATOM 2129 O O . ASN A 1 269 ? -7.287 -12.226 13.987 1.00 57.44 269 ASN A O 1
ATOM 2133 N N . TRP A 1 270 ? -5.950 -10.597 13.250 1.00 66.31 270 TRP A N 1
ATOM 2134 C CA . TRP A 1 270 ? -6.841 -10.308 12.096 1.00 66.31 270 TRP A CA 1
ATOM 2135 C C . TRP A 1 270 ? -7.066 -11.544 11.221 1.00 66.31 270 TRP A C 1
ATOM 2137 O O . TRP A 1 270 ? -8.148 -11.767 10.691 1.00 66.31 270 TRP A O 1
ATOM 2147 N N . PHE A 1 271 ? -6.038 -12.385 11.114 1.00 60.50 271 PHE A N 1
ATOM 2148 C CA . PHE A 1 271 ? -6.078 -13.617 10.334 1.00 60.50 271 PHE A CA 1
ATOM 2149 C C . PHE A 1 271 ? -6.399 -14.868 11.152 1.00 60.50 271 PHE A C 1
ATOM 2151 O O . PHE A 1 271 ? -6.549 -15.952 10.586 1.00 60.50 271 PHE A O 1
ATOM 2158 N N . ALA A 1 272 ? -6.478 -14.749 12.477 1.00 51.97 272 ALA A N 1
ATOM 2159 C CA . ALA A 1 272 ? -6.879 -15.857 13.323 1.00 51.97 272 ALA A CA 1
ATOM 2160 C C . ALA A 1 272 ? -8.406 -15.850 13.418 1.00 51.97 272 ALA A C 1
ATOM 2162 O O . ALA A 1 272 ? -9.007 -14.868 13.840 1.00 51.97 272 ALA A O 1
ATOM 2163 N N . LYS A 1 273 ? -9.048 -16.965 13.056 1.00 41.19 273 LYS A N 1
ATOM 2164 C CA . LYS A 1 273 ? -10.487 -17.179 13.251 1.00 41.19 273 LYS A CA 1
ATOM 2165 C C . LYS A 1 273 ? -10.803 -17.145 14.756 1.00 41.19 273 LYS A C 1
ATOM 2167 O O . LYS A 1 273 ? -10.821 -18.179 15.419 1.00 41.19 273 LYS A O 1
ATOM 2172 N N . ARG A 1 274 ? -11.047 -15.966 15.320 1.00 39.12 274 ARG A N 1
ATOM 2173 C CA . ARG A 1 274 ? -11.789 -15.821 16.572 1.00 39.12 274 ARG A CA 1
ATOM 2174 C C . ARG A 1 274 ? -13.104 -15.133 16.253 1.00 39.12 274 ARG A C 1
ATOM 2176 O O . ARG A 1 274 ? -13.171 -13.931 16.049 1.00 39.12 274 ARG A O 1
ATOM 2183 N N . VAL A 1 275 ? -14.145 -15.959 16.185 1.00 41.41 275 VAL A N 1
ATOM 2184 C CA . VAL A 1 275 ? -15.516 -15.546 16.481 1.00 41.41 275 VAL A CA 1
ATOM 2185 C C . VAL A 1 275 ? -15.469 -14.988 17.899 1.00 41.41 275 VAL A C 1
ATOM 2187 O O . VAL A 1 275 ? -15.037 -15.735 18.774 1.00 41.41 275 VAL A O 1
ATOM 2190 N N . VAL A 1 276 ? -15.811 -13.709 18.081 1.00 43.19 276 VAL A N 1
ATOM 2191 C CA . VAL A 1 276 ? -16.342 -13.049 19.297 1.00 43.19 276 VAL A CA 1
ATOM 2192 C C . VAL A 1 276 ? -15.970 -11.548 19.256 1.00 43.19 276 VAL A C 1
ATOM 2194 O O . VAL A 1 276 ? -14.804 -11.200 19.092 1.00 43.19 276 VAL A O 1
ATOM 2197 N N . ASP A 1 277 ? -16.993 -10.697 19.416 1.00 42.28 277 ASP A N 1
ATOM 2198 C CA . ASP A 1 277 ? -16.966 -9.257 19.757 1.00 42.28 277 ASP A CA 1
ATOM 2199 C C . ASP A 1 277 ? -16.822 -8.174 18.663 1.00 42.28 277 ASP A C 1
ATOM 2201 O O . ASP A 1 277 ? -16.066 -7.220 18.831 1.00 42.28 277 ASP A O 1
ATOM 2205 N N . LEU A 1 278 ? -17.635 -8.218 17.595 1.00 43.81 278 LEU A N 1
ATOM 2206 C CA . LEU A 1 278 ? -17.877 -7.028 16.744 1.00 43.81 278 LEU A CA 1
ATOM 2207 C C . LEU A 1 278 ? -19.159 -6.253 17.103 1.00 43.81 278 LEU A C 1
ATOM 2209 O O . LEU A 1 278 ? -19.207 -5.046 16.897 1.00 43.81 278 LEU A O 1
ATOM 2213 N N . GLU A 1 279 ? -20.156 -6.882 17.734 1.00 40.91 279 GLU A N 1
ATOM 2214 C CA . GLU A 1 279 ? -21.408 -6.195 18.111 1.00 40.91 279 GLU A CA 1
ATOM 2215 C C . GLU A 1 279 ? -21.255 -5.233 19.301 1.00 40.91 279 GLU A C 1
ATOM 2217 O O . GLU A 1 279 ? -22.126 -4.402 19.539 1.00 40.91 279 GLU A O 1
ATOM 2222 N N . ARG A 1 280 ? -20.135 -5.296 20.034 1.00 44.28 280 ARG A N 1
ATOM 2223 C CA . ARG A 1 280 ? -19.922 -4.479 21.236 1.00 44.28 280 ARG A CA 1
ATOM 2224 C C . ARG A 1 280 ? -19.199 -3.150 20.971 1.00 44.28 280 ARG A C 1
ATOM 2226 O O . ARG A 1 280 ? -19.424 -2.178 21.686 1.00 44.28 280 ARG A O 1
ATOM 2233 N N . GLN A 1 281 ? -18.375 -3.069 19.922 1.00 46.50 281 GLN A N 1
ATOM 2234 C CA . GLN A 1 281 ? -17.558 -1.874 19.651 1.00 46.50 281 GLN A CA 1
ATOM 2235 C C . GLN A 1 281 ? -18.336 -0.751 18.952 1.00 46.50 281 GLN A C 1
ATOM 2237 O O . GLN A 1 281 ? -18.070 0.421 19.203 1.00 46.50 281 GLN A O 1
ATOM 2242 N N . THR A 1 282 ? -19.345 -1.075 18.140 1.00 45.16 282 THR A N 1
ATOM 2243 C CA . THR A 1 282 ? -20.198 -0.062 17.494 1.00 45.16 282 THR A CA 1
ATOM 2244 C C . THR A 1 282 ? -21.217 0.543 18.467 1.00 45.16 282 THR A C 1
ATOM 2246 O O . THR A 1 282 ? -21.608 1.697 18.307 1.00 45.16 282 THR A O 1
ATOM 2249 N N . SER A 1 283 ? -21.626 -0.198 19.506 1.00 41.53 283 SER A N 1
ATOM 2250 C CA . SER A 1 283 ? -22.539 0.308 20.540 1.00 41.53 283 SER A CA 1
ATOM 2251 C C . SER A 1 283 ? -21.840 1.172 21.590 1.00 41.53 283 SER A C 1
ATOM 2253 O O . SER A 1 283 ? -22.420 2.155 22.041 1.00 41.53 283 SER A O 1
ATOM 2255 N N . GLU A 1 284 ? -20.598 0.849 21.969 1.00 41.25 284 GLU A N 1
ATOM 2256 C CA . GLU A 1 284 ? -19.846 1.642 22.956 1.00 41.25 284 GLU A CA 1
ATOM 2257 C C . GLU A 1 284 ? -19.407 3.000 22.369 1.00 41.25 284 GLU A C 1
ATOM 2259 O O . GLU A 1 284 ? -19.524 4.014 23.053 1.00 41.25 284 GLU A O 1
ATOM 2264 N N . PHE A 1 285 ? -19.075 3.068 21.070 1.00 42.47 285 PHE A N 1
ATOM 2265 C CA . PHE A 1 285 ? -18.769 4.339 20.395 1.00 42.47 285 PHE A CA 1
ATOM 2266 C C . PHE A 1 285 ? -19.990 5.276 20.288 1.00 42.47 285 PHE A C 1
ATOM 2268 O O . PHE A 1 285 ? -19.842 6.487 20.385 1.00 42.47 285 PHE A O 1
ATOM 2275 N N . ASN A 1 286 ? -21.211 4.742 20.159 1.00 41.19 286 ASN A N 1
ATOM 2276 C CA . ASN A 1 286 ? -22.429 5.565 20.118 1.00 41.19 286 ASN A CA 1
ATOM 2277 C C . ASN A 1 286 ? -22.940 5.987 21.510 1.00 41.19 286 ASN A C 1
ATOM 2279 O O . ASN A 1 286 ? -23.652 6.985 21.612 1.00 41.19 286 ASN A O 1
ATOM 2283 N N . MET A 1 287 ? -22.594 5.265 22.584 1.00 39.38 287 MET A N 1
ATOM 2284 C CA . MET A 1 287 ? -23.029 5.618 23.946 1.00 39.38 287 MET A CA 1
ATOM 2285 C C . MET A 1 287 ? -22.135 6.664 24.619 1.00 39.38 287 MET A C 1
ATOM 2287 O O . MET A 1 287 ? -22.656 7.515 25.336 1.00 39.38 287 MET A O 1
ATOM 2291 N N . GLU A 1 288 ? -20.819 6.645 24.385 1.00 37.97 288 GLU A N 1
ATOM 2292 C CA . GLU A 1 288 ? -19.904 7.608 25.024 1.00 37.97 288 GLU A CA 1
ATOM 2293 C C . GLU A 1 288 ? -20.107 9.043 24.500 1.00 37.97 288 GLU A C 1
ATOM 2295 O O . GLU A 1 288 ? -20.007 10.004 25.262 1.00 37.97 288 GLU A O 1
ATOM 2300 N N . TRP A 1 289 ? -20.528 9.201 23.240 1.00 38.59 289 TRP A N 1
ATOM 2301 C CA . TRP A 1 289 ? -20.844 10.510 22.656 1.00 38.59 289 TRP A CA 1
ATOM 2302 C C . TRP A 1 289 ? -22.187 11.092 23.123 1.00 38.59 289 TRP A C 1
ATOM 2304 O O . TRP A 1 289 ? -22.288 12.301 23.318 1.00 38.59 289 TRP A O 1
ATOM 2314 N N . GLN A 1 290 ? -23.197 10.259 23.401 1.00 38.28 290 GLN A N 1
ATOM 2315 C CA . GLN A 1 290 ? -24.480 10.742 23.939 1.00 38.28 290 GLN A CA 1
ATOM 2316 C C . GLN A 1 290 ? -24.374 11.220 25.395 1.00 38.28 290 GLN A C 1
ATOM 2318 O O . GLN A 1 290 ? -25.153 12.071 25.819 1.00 38.28 290 GLN A O 1
ATOM 2323 N N . SER A 1 291 ? -23.401 10.718 26.165 1.00 38.47 291 SER A N 1
ATOM 2324 C CA . SER A 1 291 ? -23.185 11.172 27.545 1.00 38.47 291 SER A CA 1
ATOM 2325 C C . SER A 1 291 ? -22.481 12.527 27.670 1.00 38.47 291 SER A C 1
ATOM 2327 O O . SER A 1 291 ? -22.579 13.141 28.728 1.00 38.47 291 SER A O 1
ATOM 2329 N N . VAL A 1 292 ? -21.822 13.017 26.613 1.00 39.94 292 VAL A N 1
ATOM 2330 C CA . VAL A 1 292 ? -21.139 14.328 26.611 1.00 39.94 292 VAL A CA 1
ATOM 2331 C C . VAL A 1 292 ? -22.089 15.469 26.222 1.00 39.94 292 VAL A C 1
ATOM 2333 O O . VAL A 1 292 ? -21.897 16.599 26.657 1.00 39.94 292 VAL A O 1
ATOM 2336 N N . GLU A 1 293 ? -23.165 15.192 25.479 1.00 36.94 293 GLU A N 1
ATOM 2337 C CA . GLU A 1 293 ? -24.208 16.189 25.171 1.00 36.94 293 GLU A CA 1
ATOM 2338 C C . GLU A 1 293 ? -25.252 16.363 26.294 1.00 36.94 293 GLU A C 1
ATOM 2340 O O . GLU A 1 293 ? -26.088 17.265 26.230 1.00 36.94 293 GLU A O 1
ATOM 2345 N N . ALA A 1 294 ? -25.211 15.522 27.334 1.00 41.88 294 ALA A N 1
ATOM 2346 C CA . ALA A 1 294 ? -26.182 15.513 28.433 1.00 41.88 294 ALA A CA 1
ATOM 2347 C C . ALA A 1 294 ? -25.654 16.088 29.767 1.00 41.88 294 ALA A C 1
ATOM 2349 O O . ALA A 1 294 ? -26.355 15.994 30.780 1.00 41.88 294 ALA A O 1
ATOM 2350 N N . SER A 1 295 ? -24.452 16.677 29.785 1.00 38.50 295 SER A N 1
ATOM 2351 C CA . SER A 1 295 ? -23.812 17.268 30.976 1.00 38.50 295 SER A CA 1
ATOM 2352 C C . SER A 1 295 ? -23.447 18.734 30.796 1.00 38.50 295 SER A C 1
ATOM 2354 O O . SER A 1 295 ? -22.779 19.032 29.783 1.00 38.50 295 SER A O 1
#

Organism: NCBI:txid878477

Sequence (295 aa):
MVTDPEPEALTTSLGSLTFELYRGPSDHNSPKANERTLEVALGLWFMRRSLSRLSSIGQLPLELGDVLGHYWPTEDRVDGRYLPWQLADLGSNGQDATSMSFVGRHLLSLSTVEHVGHDNEGLAHVNGFRTNGTRESLEEWVRSWDEAPSLLRQIAAEAAEFLVTFPVGFNARLDDVVVSSQELWPVSRVLRRVNVQNLWEEDPKRSFAYHYDLQDAYLPETTGLMHHPALPGVYQQVYGSAMPAKLQPPFHPRFRFANAVCVVTNGGNWFAKRVVDLERQTSEFNMEWQSVEAS

pLDDT: mean 79.11, std 17.78, range [35.5, 98.31]